Protein AF-A0A965L4W5-F1 (afdb_monomer)

Foldseek 3Di:
DDDDDDDDPPPPPDPDDDPDPPVVVLVVVVVVLVVVCVVDPDLQWAFDDADPVRDTDTHGLLDLQQLQSLLSLLVSCVVPVDVVSVVVSVSSLVSNLVCLQPLFALSLQNSLCSRLVSVCVPPVDVVSVVSLLSSLVSNLVQFDPVVLAGAGGPDDPPPDNGDDDPCSLSSLVSLVVNCVVPVPCSSVSSND

Secondary structure (DSSP, 8-state):
---------------PPP---HHHHHHHHHHHHHHHHHH---TTEEEEEE-TTSPEEEEETTSGGGGHHHHHHHHHHHHH--HHHHHHHHHHHHTTGGGGG--SBSTHIIIIIIIIIHHHHHH--HHHHHHHHHHHHHHHTTEETTTTEE--BS--TT--SS---TTHHHHHHHHHHHHHHH--HHHHHH--

Radius of gyration: 22.56 Å; Cα contacts (8 Å, |Δi|>4): 257; chains: 1; bounding box: 68×38×77 Å

Solvent-accessible surface area (backbone atoms only — not comparable to full-atom values): 10863 Å² total; per-residue (Å²): 138,82,88,84,81,85,81,81,80,80,80,78,79,75,82,72,77,80,89,73,62,62,67,61,50,51,53,50,50,49,54,51,51,53,50,55,51,68,77,47,83,61,62,77,40,28,77,70,45,72,44,97,87,68,49,78,40,67,40,48,43,90,42,59,63,38,5,49,56,20,22,51,28,39,50,50,18,70,73,68,68,46,66,70,29,48,56,52,16,52,56,45,30,56,49,36,54,77,50,32,72,45,63,66,45,42,43,49,17,46,30,42,36,38,15,39,43,44,48,26,73,76,65,66,44,68,70,36,52,54,46,52,47,44,27,33,53,24,41,56,71,33,48,37,88,90,78,68,46,59,40,33,44,82,68,54,94,87,75,50,87,72,40,69,59,79,71,51,64,69,22,35,54,40,24,47,50,38,15,72,74,69,68,46,57,67,37,38,61,70,62,101

Sequence (192 aa):
MKKFLFIFTLMTFGAFAQKIDINKQFALAGQQYLRMLADHPDTSVTIHSAKPDGSYRNLPSSWWCSGFFPGGLWYLFEKTKDPKWSKAARLWTEAVRKEQYNTGTHDLGFMMFDSFGNGLRLTKDPAYKKVLIQSAKSLATRFDPKIGLIKSWNTFKGGYKYPVIIDNMMNLELLFWASRETGDQRFHDIAV

pLDDT: mean 92.79, std 12.14, range [40.84, 98.88]

Mean predicted aligned error: 6.3 Å

Nearest PDB structures (foldseek):
  3wiw-assembly1_A  TM=9.309E-01  e=1.019E-12  Pedobacter heparinus DSM 2366
  2zzr-assembly1_A  TM=8.330E-01  e=4.121E-09  Streptococcus agalactiae
  2fv0-assembly2_B  TM=8.908E-01  e=9.773E-08  Bacillus sp. GL1
  1vd5-assembly1_A  TM=8.866E-01  e=1.142E-07  Bacillus sp. GL1
  3vxd-assembly6_D  TM=8.882E-01  e=3.005E-06  Streptococcus agalactiae NEM316

Structure (mmCIF, N/CA/C/O backbone):
data_AF-A0A965L4W5-F1
#
_entry.id   AF-A0A965L4W5-F1
#
loop_
_atom_site.group_PDB
_atom_site.id
_atom_site.type_symbol
_atom_site.label_atom_id
_atom_site.label_alt_id
_atom_site.label_comp_id
_atom_site.label_asym_id
_atom_site.label_entity_id
_atom_site.label_seq_id
_atom_site.pdbx_PDB_ins_code
_atom_site.Cartn_x
_atom_site.Cartn_y
_atom_site.Cartn_z
_atom_site.occupancy
_atom_site.B_iso_or_equiv
_atom_site.auth_seq_id
_atom_site.auth_comp_id
_atom_site.auth_asym_id
_atom_site.auth_atom_id
_atom_site.pdbx_PDB_model_num
ATOM 1 N N . MET A 1 1 ? -52.827 4.952 -57.020 1.00 40.84 1 MET A N 1
ATOM 2 C CA . MET A 1 1 ? -51.463 4.569 -57.447 1.00 40.84 1 MET A CA 1
ATOM 3 C C . MET A 1 1 ? -50.502 4.711 -56.268 1.00 40.84 1 MET A C 1
ATOM 5 O O . MET A 1 1 ? -50.475 5.767 -55.663 1.00 40.84 1 MET A O 1
ATOM 9 N N . LYS A 1 2 ? -49.790 3.614 -55.960 1.00 41.25 2 LYS A N 1
ATOM 10 C CA . LYS A 1 2 ? -48.564 3.429 -55.147 1.00 41.25 2 LYS A CA 1
ATOM 11 C C . LYS A 1 2 ? -48.506 4.004 -53.712 1.00 41.25 2 LYS A C 1
ATOM 13 O O . LYS A 1 2 ? -48.129 5.147 -53.496 1.00 41.25 2 LYS A O 1
ATOM 18 N N . LYS A 1 3 ? -48.761 3.128 -52.725 1.00 46.06 3 LYS A N 1
ATOM 19 C CA . LYS A 1 3 ? -48.312 3.279 -51.327 1.00 46.06 3 LYS A CA 1
ATOM 20 C C . LYS A 1 3 ? -46.786 3.104 -51.279 1.00 46.06 3 LYS A C 1
ATOM 22 O O . LYS A 1 3 ? -46.297 2.049 -51.675 1.00 46.06 3 LYS A O 1
ATOM 27 N N . PHE A 1 4 ? -46.049 4.110 -50.815 1.00 49.88 4 PHE A N 1
ATOM 28 C CA . PHE A 1 4 ? -44.619 3.989 -50.521 1.00 49.88 4 PHE A CA 1
ATOM 29 C C . PHE A 1 4 ? -44.446 3.415 -49.112 1.00 49.88 4 PHE A C 1
ATOM 31 O O . PHE A 1 4 ? -44.828 4.046 -48.130 1.00 49.88 4 PHE A O 1
ATOM 38 N N . LEU A 1 5 ? -43.899 2.204 -49.021 1.00 49.00 5 LEU A N 1
ATOM 39 C CA . LEU A 1 5 ? -43.509 1.579 -47.762 1.00 49.00 5 LEU A CA 1
ATOM 40 C C . LEU A 1 5 ? -42.050 1.969 -47.482 1.00 49.00 5 LEU A C 1
ATOM 42 O O . LEU A 1 5 ? -41.146 1.512 -48.179 1.00 49.00 5 LEU A O 1
ATOM 46 N N . PHE A 1 6 ? -41.816 2.842 -46.502 1.00 53.28 6 PHE A N 1
ATOM 47 C CA . PHE A 1 6 ? -40.467 3.137 -46.018 1.00 53.28 6 PHE A CA 1
ATOM 48 C C . PHE A 1 6 ? -40.023 2.010 -45.081 1.00 53.28 6 PHE A C 1
ATOM 50 O O . PHE A 1 6 ? -40.532 1.880 -43.970 1.00 53.28 6 PHE A O 1
ATOM 57 N N . ILE A 1 7 ? -39.083 1.183 -45.535 1.00 56.28 7 ILE A N 1
ATOM 58 C CA . ILE A 1 7 ? -38.401 0.204 -44.687 1.00 56.28 7 ILE A CA 1
ATOM 59 C C . ILE A 1 7 ? -37.256 0.943 -43.991 1.00 56.28 7 ILE A C 1
ATOM 61 O O . ILE A 1 7 ? -36.257 1.288 -44.619 1.00 56.28 7 ILE A O 1
ATOM 65 N N . PHE A 1 8 ? -37.412 1.215 -42.695 1.00 55.81 8 PHE A N 1
ATOM 66 C CA . PHE A 1 8 ? -36.313 1.669 -41.846 1.00 55.81 8 PHE A CA 1
ATOM 67 C C . PHE A 1 8 ? -35.467 0.452 -41.465 1.00 55.81 8 PHE A C 1
ATOM 69 O O . PHE A 1 8 ? -35.826 -0.321 -40.577 1.00 55.81 8 PHE A O 1
ATOM 76 N N . THR A 1 9 ? -34.344 0.258 -42.152 1.00 60.28 9 THR A N 1
ATOM 77 C CA . THR A 1 9 ? -33.350 -0.742 -41.757 1.00 60.28 9 THR A CA 1
ATOM 78 C C . THR A 1 9 ? -32.609 -0.214 -40.533 1.00 60.28 9 THR A C 1
ATOM 80 O O . THR A 1 9 ? -31.739 0.649 -40.641 1.00 60.28 9 THR A O 1
ATOM 83 N N . LEU A 1 10 ? -32.976 -0.701 -39.348 1.00 57.12 10 LEU A N 1
ATOM 84 C CA . LEU A 1 10 ? -32.264 -0.406 -38.110 1.00 57.12 10 LEU A CA 1
ATOM 85 C C . LEU A 1 10 ? -30.899 -1.122 -38.161 1.00 57.12 10 LEU A C 1
ATOM 87 O O . LEU A 1 10 ? -30.804 -2.311 -37.865 1.00 57.12 10 LEU A O 1
ATOM 91 N N . MET A 1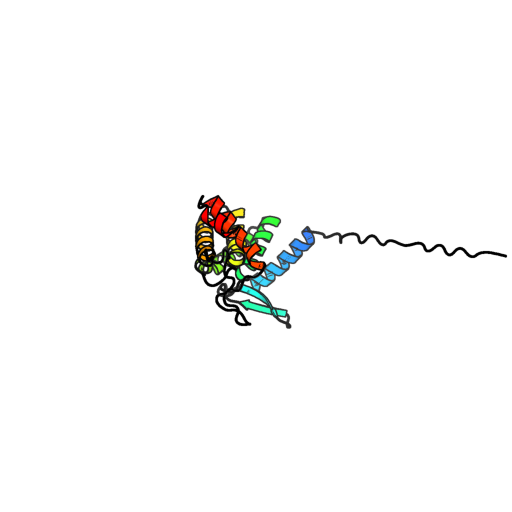 11 ? -29.835 -0.428 -38.581 1.00 57.94 11 MET A N 1
ATOM 92 C CA . MET A 1 11 ? -28.468 -0.934 -38.415 1.00 57.94 11 MET A CA 1
ATOM 93 C C . MET A 1 11 ? -28.105 -0.867 -36.933 1.00 57.94 11 MET A C 1
ATOM 95 O O . MET A 1 11 ? -27.667 0.162 -36.421 1.00 57.94 11 MET A O 1
ATOM 99 N N . THR A 1 12 ? -28.288 -1.977 -36.226 1.00 60.88 12 THR A N 1
ATOM 100 C CA . THR A 1 12 ? -27.720 -2.163 -34.894 1.00 60.88 12 THR A CA 1
ATOM 101 C C . THR A 1 12 ? -26.208 -2.324 -35.035 1.00 60.88 12 THR A C 1
ATOM 103 O O . THR A 1 12 ? -25.717 -3.413 -35.337 1.00 60.88 12 THR A O 1
ATOM 106 N N . PHE A 1 13 ? -25.450 -1.247 -34.831 1.00 62.41 13 PHE A N 1
ATOM 107 C CA . PHE A 1 13 ? -24.017 -1.358 -34.573 1.00 62.41 13 PHE A CA 1
ATOM 108 C C . PHE A 1 13 ? -23.842 -2.038 -33.213 1.00 62.41 13 PHE A C 1
ATOM 110 O O . PHE A 1 13 ? -23.988 -1.411 -32.166 1.00 62.41 13 PHE A O 1
ATOM 117 N N . GLY A 1 14 ? -23.565 -3.342 -33.224 1.00 62.12 14 GLY A N 1
ATOM 118 C CA . GLY A 1 14 ? -23.087 -4.035 -32.036 1.00 62.12 14 GLY A CA 1
ATOM 119 C C . GLY A 1 14 ? -21.779 -3.384 -31.600 1.00 62.12 14 GLY A C 1
ATOM 120 O O . GLY A 1 14 ? -20.789 -3.437 -32.330 1.00 62.12 14 GLY A O 1
ATOM 121 N N . ALA A 1 15 ? -21.776 -2.735 -30.438 1.00 64.81 15 ALA A N 1
ATOM 122 C CA . ALA A 1 15 ? -20.557 -2.240 -29.820 1.00 64.81 15 ALA A CA 1
ATOM 123 C C . ALA A 1 15 ? -19.703 -3.452 -29.415 1.00 64.81 15 ALA A C 1
ATOM 125 O O . ALA A 1 15 ? -19.867 -4.018 -28.336 1.00 64.81 15 ALA A O 1
ATOM 126 N N . PHE A 1 16 ? -18.824 -3.904 -30.308 1.00 69.38 16 PH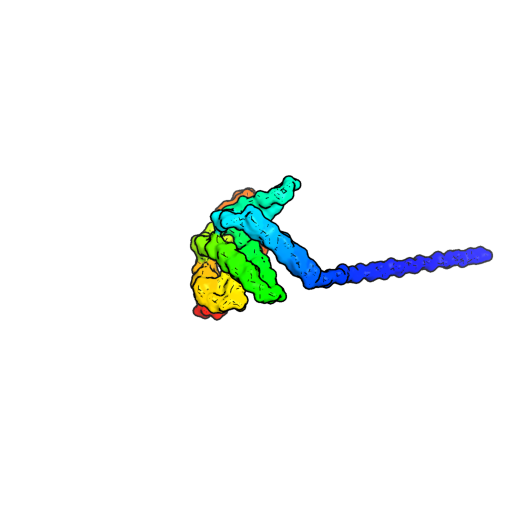E A N 1
ATOM 127 C CA . PHE A 1 16 ? -17.826 -4.906 -29.963 1.00 69.38 16 PHE A CA 1
ATOM 128 C C . PHE A 1 16 ? -16.826 -4.283 -28.988 1.00 69.38 16 PHE A C 1
ATOM 130 O O . PHE A 1 16 ? -16.296 -3.200 -29.240 1.00 69.38 16 PHE A O 1
ATOM 137 N N . ALA A 1 17 ? -16.557 -4.976 -27.880 1.00 73.62 17 ALA A N 1
ATOM 138 C CA . ALA A 1 17 ? -15.486 -4.606 -26.966 1.00 73.62 17 ALA A CA 1
ATOM 139 C C . ALA A 1 17 ? -14.164 -4.444 -27.737 1.00 73.62 17 ALA A C 1
ATOM 141 O O . ALA A 1 17 ? -13.852 -5.227 -28.641 1.00 73.62 17 ALA A O 1
ATOM 142 N N . GLN A 1 18 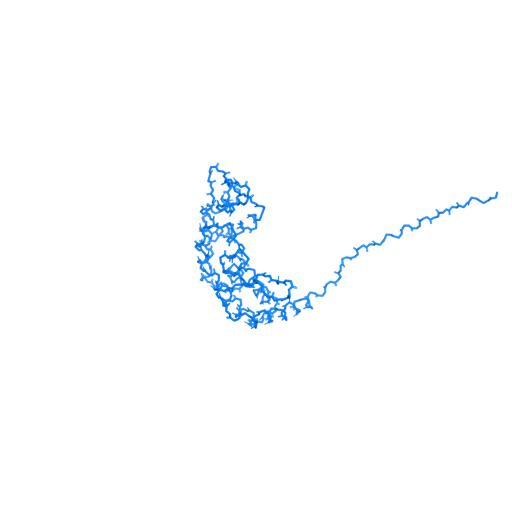? -13.387 -3.417 -27.389 1.00 77.31 18 GLN A N 1
ATOM 143 C CA . GLN A 1 18 ? -12.107 -3.138 -28.031 1.00 77.31 18 GLN A CA 1
ATOM 144 C C . GLN A 1 18 ? -11.185 -4.363 -27.887 1.00 77.31 18 GLN A C 1
ATOM 146 O O . GLN A 1 18 ? -10.971 -4.857 -26.781 1.00 77.31 18 GLN A O 1
ATOM 151 N N . LYS A 1 19 ? -10.634 -4.878 -28.995 1.00 85.19 19 LYS A N 1
ATOM 152 C CA . LYS A 1 19 ? -9.621 -5.944 -28.939 1.00 85.19 19 LYS A CA 1
ATOM 153 C C . LYS A 1 19 ? -8.323 -5.354 -28.383 1.00 85.19 19 LYS A C 1
ATOM 155 O O . LYS A 1 19 ? -7.623 -4.630 -29.086 1.00 85.19 19 LYS A O 1
ATOM 160 N N . ILE A 1 20 ? -8.020 -5.643 -27.120 1.00 88.56 20 ILE A N 1
ATOM 161 C CA . ILE A 1 20 ? -6.811 -5.166 -26.440 1.00 88.56 20 ILE A CA 1
ATOM 162 C C . ILE A 1 20 ? -5.705 -6.216 -26.574 1.00 88.56 20 ILE A C 1
ATOM 164 O O . ILE A 1 20 ? -5.855 -7.350 -26.125 1.00 88.56 20 ILE A O 1
ATOM 168 N N . ASP A 1 21 ? -4.564 -5.821 -27.140 1.00 93.94 21 ASP A N 1
ATOM 169 C CA . ASP A 1 21 ? -3.333 -6.610 -27.046 1.00 93.94 21 ASP A CA 1
ATOM 170 C C . ASP A 1 21 ? -2.703 -6.404 -25.663 1.00 93.94 21 ASP A C 1
ATOM 172 O O . ASP A 1 21 ? -2.010 -5.414 -25.409 1.00 93.94 21 ASP A O 1
ATOM 176 N N . ILE A 1 22 ? -2.965 -7.353 -24.766 1.00 92.62 22 ILE A N 1
ATOM 177 C CA . ILE A 1 22 ? -2.500 -7.328 -23.376 1.00 92.62 22 ILE A CA 1
ATOM 178 C C . ILE A 1 22 ? -0.971 -7.253 -23.308 1.00 92.62 22 ILE A C 1
ATOM 180 O O . ILE A 1 22 ? -0.428 -6.501 -22.500 1.00 92.62 22 ILE A O 1
ATOM 184 N N . ASN A 1 23 ? -0.253 -7.994 -24.155 1.00 94.19 23 ASN A N 1
ATOM 185 C CA . ASN A 1 23 ? 1.208 -8.024 -24.100 1.00 94.19 23 ASN A CA 1
ATOM 186 C C . ASN A 1 23 ? 1.794 -6.676 -24.528 1.00 94.19 23 ASN A C 1
ATOM 188 O O . ASN A 1 23 ? 2.706 -6.171 -23.871 1.00 94.19 23 ASN A O 1
ATOM 192 N N . LYS A 1 24 ? 1.215 -6.048 -25.557 1.00 95.81 24 LYS A N 1
ATOM 193 C CA . LYS A 1 24 ? 1.575 -4.684 -25.956 1.00 95.81 24 LYS A CA 1
ATOM 194 C C . LYS A 1 24 ? 1.310 -3.666 -24.842 1.00 95.81 24 LYS A C 1
ATOM 196 O O . LYS A 1 24 ? 2.154 -2.799 -24.621 1.00 95.81 24 LYS A O 1
ATOM 201 N N . GLN A 1 25 ? 0.196 -3.777 -24.111 1.00 95.75 25 GLN A N 1
ATOM 202 C CA . GLN A 1 25 ? -0.087 -2.875 -22.982 1.00 95.75 25 GLN A CA 1
ATOM 203 C C . GLN A 1 25 ? 0.913 -3.042 -21.834 1.00 95.75 25 GLN A C 1
ATOM 205 O O . GLN A 1 25 ? 1.403 -2.048 -21.305 1.00 95.75 25 GLN A O 1
ATOM 210 N N . PHE A 1 26 ? 1.284 -4.275 -21.484 1.00 96.75 26 PHE A N 1
ATOM 211 C CA . PHE A 1 26 ? 2.306 -4.514 -20.460 1.00 96.75 26 PHE A CA 1
ATOM 212 C C . PHE A 1 26 ? 3.700 -4.050 -20.895 1.00 96.75 26 PHE A C 1
ATOM 214 O O . PHE A 1 26 ? 4.449 -3.530 -20.070 1.00 96.75 26 PHE A O 1
ATOM 221 N N . ALA A 1 27 ? 4.051 -4.184 -22.177 1.00 97.00 27 ALA A N 1
ATOM 222 C CA . ALA A 1 27 ? 5.301 -3.644 -22.707 1.00 97.00 27 ALA A CA 1
ATOM 223 C C . ALA A 1 27 ? 5.343 -2.111 -22.597 1.00 97.00 27 ALA A C 1
ATOM 225 O O . ALA A 1 27 ? 6.340 -1.554 -22.135 1.00 97.00 27 ALA A O 1
ATOM 226 N N . LEU A 1 28 ? 4.243 -1.435 -22.949 1.00 97.75 28 LEU A N 1
ATOM 227 C CA . LEU A 1 28 ? 4.107 0.013 -22.787 1.00 97.75 28 LEU A CA 1
ATOM 228 C C . LEU A 1 28 ? 4.178 0.424 -21.311 1.00 97.75 28 LEU A C 1
ATOM 230 O O . LEU A 1 28 ? 4.934 1.331 -20.970 1.00 97.75 28 LEU A O 1
ATOM 234 N N . ALA A 1 29 ? 3.454 -0.268 -20.427 1.00 97.94 29 ALA A N 1
ATOM 235 C CA . ALA A 1 29 ? 3.513 -0.027 -18.988 1.00 97.94 29 ALA A CA 1
ATOM 236 C C . ALA A 1 29 ? 4.946 -0.185 -18.460 1.00 97.94 29 ALA A C 1
ATOM 238 O O . ALA A 1 29 ? 5.440 0.694 -17.762 1.00 97.94 29 ALA A O 1
ATOM 239 N N . GLY A 1 30 ? 5.658 -1.238 -18.868 1.00 98.31 30 GLY A N 1
ATOM 240 C CA . GLY A 1 30 ? 7.067 -1.426 -18.529 1.00 98.31 30 GLY A CA 1
ATOM 241 C C . GLY A 1 30 ? 7.938 -0.238 -18.955 1.00 98.31 30 GLY A C 1
ATOM 242 O O . GLY A 1 30 ? 8.729 0.260 -18.162 1.00 98.31 30 GLY A O 1
ATOM 243 N N . GLN A 1 31 ? 7.767 0.290 -20.168 1.00 98.06 31 GLN A N 1
ATOM 244 C CA . GLN A 1 31 ? 8.511 1.483 -20.594 1.00 98.06 31 GLN A CA 1
ATOM 245 C C . GLN A 1 31 ? 8.219 2.705 -19.709 1.00 98.06 31 GLN A C 1
ATOM 247 O O . GLN A 1 31 ? 9.149 3.426 -19.351 1.00 98.06 31 GLN A O 1
ATOM 252 N N . GLN A 1 32 ? 6.960 2.919 -19.316 1.00 96.25 32 GLN A N 1
ATOM 253 C CA . GLN A 1 32 ? 6.585 4.026 -18.427 1.00 96.25 32 GLN A CA 1
ATOM 254 C C . GLN A 1 32 ? 7.153 3.848 -17.015 1.00 96.25 32 GLN A C 1
ATOM 256 O O . GLN A 1 32 ? 7.707 4.790 -16.455 1.00 96.25 32 GLN A O 1
ATOM 261 N N . TYR A 1 33 ? 7.103 2.636 -16.459 1.00 97.31 33 TYR A N 1
ATOM 262 C CA . TYR A 1 33 ? 7.688 2.349 -15.147 1.00 97.31 33 TYR A CA 1
ATOM 263 C C . TYR A 1 33 ? 9.209 2.498 -15.135 1.00 97.31 33 TYR A C 1
ATOM 265 O O . TYR A 1 33 ? 9.748 2.984 -14.148 1.00 97.31 33 TYR A O 1
ATOM 273 N N . LEU A 1 34 ? 9.913 2.160 -16.221 1.00 97.12 34 LEU A N 1
ATOM 274 C CA . LEU A 1 34 ? 11.353 2.427 -16.315 1.00 97.12 34 LEU A CA 1
ATOM 275 C C . LEU A 1 34 ? 11.666 3.927 -16.290 1.00 97.12 34 LEU A C 1
ATOM 277 O O . LEU A 1 34 ? 12.613 4.323 -15.617 1.00 97.12 34 LEU A O 1
ATOM 281 N N . ARG A 1 35 ? 10.872 4.756 -16.980 1.00 94.75 35 ARG A N 1
ATOM 282 C CA . ARG A 1 35 ? 11.031 6.221 -16.943 1.00 94.75 35 ARG A CA 1
ATOM 283 C C . ARG A 1 35 ? 10.749 6.772 -15.550 1.00 94.75 35 ARG A C 1
ATOM 285 O O . ARG A 1 35 ? 11.577 7.484 -15.002 1.00 94.75 35 ARG A O 1
ATOM 292 N N . MET A 1 36 ? 9.646 6.342 -14.940 1.00 95.12 36 MET A N 1
ATOM 293 C CA . MET A 1 36 ? 9.310 6.698 -13.562 1.00 95.12 36 MET A CA 1
ATOM 294 C C . MET A 1 36 ? 10.425 6.318 -12.580 1.00 95.12 36 MET A C 1
ATOM 296 O O . MET A 1 36 ? 10.786 7.133 -11.742 1.00 95.12 36 MET A O 1
ATOM 300 N N . LEU A 1 37 ? 11.016 5.126 -12.698 1.00 95.56 37 LEU A N 1
ATOM 301 C CA . LEU A 1 37 ? 12.142 4.713 -11.853 1.00 95.56 37 LEU A CA 1
ATOM 302 C C . LEU A 1 37 ? 13.402 5.561 -12.082 1.00 95.56 37 LEU A C 1
ATOM 304 O O . LEU A 1 37 ? 14.103 5.861 -11.120 1.00 95.56 37 LEU A O 1
ATOM 308 N N . ALA A 1 38 ? 13.697 5.937 -13.328 1.00 94.19 38 ALA A N 1
ATOM 309 C CA . ALA A 1 38 ? 14.854 6.769 -13.655 1.00 94.19 38 ALA A CA 1
ATOM 310 C C . ALA A 1 38 ? 14.713 8.202 -13.112 1.00 94.19 38 ALA A C 1
ATOM 312 O O . ALA A 1 38 ? 15.681 8.758 -12.598 1.00 94.19 38 ALA A O 1
ATOM 313 N N . ASP A 1 39 ? 13.504 8.764 -13.170 1.00 91.44 39 ASP A N 1
ATOM 314 C CA . ASP A 1 39 ? 13.214 10.131 -12.722 1.00 91.44 39 ASP A CA 1
ATOM 315 C C . ASP A 1 39 ? 13.069 10.249 -11.188 1.00 91.44 39 ASP A C 1
ATOM 317 O O . ASP A 1 39 ? 13.030 11.359 -10.656 1.00 91.44 39 ASP A O 1
ATOM 321 N N . HIS A 1 40 ? 13.001 9.123 -10.462 1.00 91.38 40 HIS A N 1
ATOM 322 C CA . HIS A 1 40 ? 12.777 9.083 -9.009 1.00 91.38 40 HIS A CA 1
ATOM 323 C C . HIS A 1 40 ? 13.801 8.202 -8.282 1.00 91.38 40 HIS A C 1
ATOM 325 O O . HIS A 1 40 ? 13.470 7.114 -7.813 1.00 91.38 40 HIS A O 1
ATOM 331 N N . PRO A 1 41 ? 15.055 8.655 -8.135 1.00 88.06 41 PRO A N 1
ATOM 332 C CA . PRO A 1 41 ? 16.042 7.935 -7.332 1.00 88.06 41 PRO A CA 1
ATOM 333 C C . PRO A 1 41 ? 15.806 8.072 -5.815 1.00 88.06 41 PRO A C 1
ATOM 335 O O . PRO A 1 41 ? 16.329 7.268 -5.047 1.00 88.06 41 PRO A O 1
ATOM 338 N N . ASP A 1 42 ? 15.043 9.080 -5.376 1.00 92.19 42 ASP A N 1
ATOM 339 C CA . ASP A 1 42 ? 14.766 9.351 -3.962 1.00 92.19 42 ASP A CA 1
ATOM 340 C C . ASP A 1 42 ? 13.524 8.599 -3.463 1.00 92.19 42 ASP A C 1
ATOM 342 O O . ASP A 1 42 ? 12.398 8.880 -3.873 1.00 92.19 42 ASP A O 1
ATOM 346 N N . THR A 1 43 ? 13.731 7.679 -2.521 1.00 94.50 43 THR A N 1
ATOM 347 C CA . THR A 1 43 ? 12.670 6.892 -1.881 1.00 94.50 43 THR A CA 1
ATOM 348 C C . THR A 1 43 ? 12.045 7.576 -0.658 1.00 94.50 43 THR A C 1
ATOM 350 O O . THR A 1 43 ? 11.219 6.970 0.023 1.00 94.50 43 THR A O 1
ATOM 353 N N . SER A 1 44 ? 12.435 8.812 -0.323 1.00 93.62 44 SER A N 1
ATOM 354 C CA . SER A 1 44 ? 11.805 9.592 0.755 1.00 93.62 44 SER A CA 1
ATOM 355 C C . SER A 1 44 ? 10.378 10.039 0.402 1.00 93.62 44 SER A C 1
ATOM 357 O O . SER A 1 44 ? 9.541 10.265 1.285 1.00 93.62 44 SER A O 1
ATOM 359 N N . VAL A 1 45 ? 10.086 10.101 -0.898 1.00 94.00 45 VAL A N 1
ATOM 360 C CA . VAL A 1 45 ? 8.787 10.420 -1.490 1.00 94.00 45 VAL A CA 1
ATOM 361 C C . VAL A 1 45 ? 8.367 9.323 -2.461 1.00 94.00 45 VAL A C 1
ATOM 363 O O . VAL A 1 45 ? 9.189 8.570 -2.960 1.00 94.00 45 VAL A O 1
ATOM 366 N N . THR A 1 46 ? 7.073 9.246 -2.739 1.00 93.00 46 THR A N 1
ATOM 367 C CA . THR A 1 46 ? 6.433 8.288 -3.642 1.00 93.00 46 THR A CA 1
ATOM 368 C C . THR A 1 46 ? 5.794 9.007 -4.822 1.00 93.00 46 THR A C 1
ATOM 370 O O . THR A 1 46 ? 5.321 10.142 -4.694 1.00 93.00 46 THR A O 1
ATOM 373 N N . ILE A 1 47 ? 5.787 8.338 -5.975 1.00 92.25 47 ILE A N 1
ATOM 374 C CA . ILE A 1 47 ? 5.182 8.847 -7.208 1.00 92.25 47 ILE A CA 1
ATOM 375 C C . ILE A 1 47 ? 3.664 8.828 -7.042 1.00 92.25 47 ILE A C 1
ATOM 377 O O . ILE A 1 47 ? 3.087 7.773 -6.784 1.00 92.25 47 ILE A O 1
ATOM 381 N N . HIS A 1 48 ? 3.019 9.988 -7.185 1.00 92.81 48 HIS A N 1
ATOM 382 C CA . HIS A 1 48 ? 1.573 10.116 -6.992 1.00 92.81 48 HIS A CA 1
ATOM 383 C C . HIS A 1 48 ? 0.826 10.391 -8.298 1.00 92.81 48 HIS A C 1
ATOM 385 O O . HIS A 1 48 ? -0.028 9.610 -8.704 1.00 92.81 48 HIS A O 1
ATOM 391 N N . SER A 1 49 ? 1.103 11.519 -8.953 1.00 93.56 49 SER A N 1
ATOM 392 C CA . SER A 1 49 ? 0.372 11.933 -10.158 1.00 93.56 49 SER A CA 1
ATOM 393 C C . SER A 1 49 ? 1.237 12.790 -11.073 1.00 93.56 49 SER A C 1
ATOM 395 O O . SER A 1 49 ? 2.283 13.280 -10.658 1.00 93.56 49 SER A O 1
ATOM 397 N N . ALA A 1 50 ? 0.783 13.034 -12.299 1.00 92.38 50 ALA A N 1
ATOM 398 C CA . ALA A 1 50 ? 1.344 14.088 -13.137 1.00 92.38 50 ALA A CA 1
ATOM 399 C C . ALA A 1 50 ? 0.771 15.460 -12.739 1.00 92.38 50 ALA A C 1
ATOM 401 O O . ALA A 1 50 ? -0.371 15.571 -12.278 1.00 92.38 50 ALA A O 1
ATOM 402 N N . LYS A 1 51 ? 1.571 16.508 -12.904 1.00 92.62 51 LYS A N 1
ATOM 403 C CA . LYS A 1 51 ? 1.145 17.909 -12.902 1.00 92.62 51 LYS A CA 1
ATOM 404 C C . LYS A 1 51 ? 0.668 18.307 -14.310 1.00 92.62 51 LYS A C 1
ATOM 406 O O . LYS A 1 51 ? 0.933 17.575 -15.264 1.00 92.62 51 LYS A O 1
ATOM 411 N N . PRO A 1 52 ? 0.002 19.468 -14.473 1.00 95.62 52 PRO A N 1
ATOM 412 C CA . PRO A 1 52 ? -0.441 19.939 -15.789 1.00 95.62 52 PRO A CA 1
ATOM 413 C C . PRO A 1 52 ? 0.683 20.088 -16.827 1.00 95.62 52 PRO A C 1
ATOM 415 O O . PRO A 1 52 ? 0.427 19.955 -18.017 1.00 95.62 52 PRO A O 1
ATOM 418 N N . ASP A 1 53 ? 1.919 20.332 -16.381 1.00 94.12 53 ASP A N 1
ATOM 419 C CA . ASP A 1 53 ? 3.112 20.449 -17.232 1.00 94.12 53 ASP A CA 1
ATOM 420 C C . ASP A 1 53 ? 3.755 19.096 -17.595 1.00 94.12 53 ASP A C 1
ATOM 422 O O . ASP A 1 53 ? 4.778 19.057 -18.274 1.00 94.12 53 ASP A O 1
ATOM 426 N N . GLY A 1 54 ? 3.177 17.981 -17.138 1.00 88.06 54 GLY A N 1
ATOM 427 C CA . GLY A 1 54 ? 3.697 16.632 -17.355 1.00 88.06 54 GLY A CA 1
ATOM 428 C C . GLY A 1 54 ? 4.789 16.199 -16.373 1.00 88.06 54 GLY A C 1
ATOM 429 O O . GLY A 1 54 ? 5.169 15.031 -16.388 1.00 88.06 54 GLY A O 1
ATOM 430 N N . SER A 1 55 ? 5.265 17.082 -15.487 1.00 90.00 55 SER A N 1
ATOM 431 C CA . SER A 1 55 ? 6.191 16.704 -14.413 1.00 90.00 55 SER A CA 1
ATOM 432 C C . SER A 1 55 ? 5.480 15.918 -13.310 1.00 90.00 55 SER A C 1
ATOM 434 O O . SER A 1 55 ? 4.262 16.000 -13.140 1.00 90.00 55 SER A O 1
ATOM 436 N N . TYR A 1 56 ? 6.231 15.163 -12.512 1.00 90.75 56 TYR A N 1
ATOM 437 C CA . TYR A 1 56 ? 5.646 14.379 -11.430 1.00 90.75 56 TYR A CA 1
ATOM 438 C C . TYR A 1 56 ? 5.334 15.232 -10.200 1.00 90.75 56 TYR A C 1
ATOM 440 O O . TYR A 1 56 ? 6.078 16.129 -9.788 1.00 90.75 56 TYR A O 1
ATOM 448 N N . ARG A 1 57 ? 4.203 14.920 -9.580 1.00 93.50 57 ARG A N 1
ATOM 449 C CA . ARG A 1 57 ? 3.871 15.282 -8.211 1.00 93.50 57 ARG A CA 1
ATOM 450 C C . ARG A 1 57 ? 4.229 14.092 -7.333 1.00 93.50 57 ARG A C 1
ATOM 452 O O . ARG A 1 57 ? 3.603 13.039 -7.442 1.00 93.50 57 ARG A O 1
ATOM 459 N N . ASN A 1 58 ? 5.185 14.311 -6.440 1.00 93.75 58 ASN A N 1
ATOM 460 C CA . ASN A 1 58 ? 5.617 13.328 -5.456 1.00 93.75 58 ASN A CA 1
ATOM 461 C C . ASN A 1 58 ? 5.076 13.693 -4.081 1.00 93.75 58 ASN A C 1
ATOM 463 O O . ASN A 1 58 ? 4.944 14.874 -3.752 1.00 93.75 58 ASN A O 1
ATOM 467 N N . LEU A 1 59 ? 4.733 12.678 -3.296 1.00 96.19 59 LEU A N 1
ATOM 468 C CA . LEU A 1 59 ? 4.163 12.830 -1.960 1.00 96.19 59 LEU A CA 1
ATOM 469 C C . LEU A 1 59 ? 4.860 11.880 -0.984 1.00 96.19 59 LEU A C 1
ATOM 471 O O . LEU A 1 59 ? 5.302 10.811 -1.399 1.00 96.19 59 LEU A O 1
ATOM 475 N N . PRO A 1 60 ? 4.978 12.234 0.306 1.00 96.69 60 PRO A N 1
ATOM 476 C CA . PRO A 1 60 ? 5.585 11.347 1.296 1.00 96.69 60 PRO A CA 1
ATOM 477 C C . PRO A 1 60 ? 4.821 10.021 1.393 1.00 96.69 60 PRO A C 1
ATOM 479 O O . PRO A 1 60 ? 3.639 9.954 1.055 1.00 96.69 60 PRO A O 1
ATOM 482 N N . SER A 1 61 ? 5.466 8.978 1.922 1.00 97.25 61 SER A N 1
ATOM 483 C CA . SER A 1 61 ? 4.814 7.671 2.090 1.00 97.25 61 SER A CA 1
ATOM 484 C C . SER A 1 61 ? 3.585 7.686 3.004 1.00 97.25 61 SER A C 1
ATOM 486 O O . SER A 1 61 ? 2.751 6.802 2.868 1.00 97.25 61 SER A O 1
ATOM 488 N N . SER A 1 62 ? 3.401 8.716 3.837 1.00 96.31 62 SER A N 1
ATOM 489 C CA . SER A 1 62 ? 2.190 8.910 4.647 1.00 96.31 62 SER A CA 1
ATOM 490 C C . SER A 1 62 ? 0.946 9.287 3.841 1.00 96.31 62 SER A C 1
ATOM 492 O O . SER A 1 62 ? -0.155 9.332 4.391 1.00 96.31 62 SER A O 1
ATOM 494 N N . TRP A 1 63 ? 1.097 9.574 2.547 1.00 96.88 63 TRP A N 1
ATOM 495 C CA . TRP A 1 63 ? -0.028 9.773 1.648 1.00 96.88 63 TRP A CA 1
ATOM 496 C C . TRP A 1 63 ? -0.653 8.436 1.236 1.00 96.88 63 TRP A C 1
ATOM 498 O O . TRP A 1 63 ? 0.058 7.474 0.960 1.00 96.88 63 TRP A O 1
ATOM 508 N N . TRP A 1 64 ? -1.982 8.398 1.135 1.00 96.75 64 TRP A N 1
ATOM 509 C CA . TRP A 1 64 ? -2.757 7.167 0.949 1.00 96.75 64 TRP A CA 1
ATOM 510 C C . TRP A 1 64 ? -2.409 6.364 -0.319 1.00 96.75 64 TRP A C 1
ATOM 512 O O . TRP A 1 64 ? -2.529 5.144 -0.331 1.00 96.75 64 TRP A O 1
ATOM 522 N N . CYS A 1 65 ? -1.905 7.021 -1.369 1.00 97.25 65 CYS A N 1
ATOM 523 C CA . CYS A 1 65 ? -1.515 6.360 -2.620 1.00 97.25 65 CYS A CA 1
ATOM 524 C C . CYS A 1 65 ? -0.151 5.648 -2.590 1.00 97.25 65 CYS A C 1
ATOM 526 O O . CYS A 1 65 ? 0.267 5.100 -3.612 1.00 97.25 65 CYS A O 1
ATOM 528 N N . SER A 1 66 ? 0.593 5.707 -1.484 1.00 97.88 66 SER A N 1
ATOM 529 C CA . SER A 1 66 ? 2.006 5.305 -1.449 1.00 97.88 66 SER A CA 1
ATOM 530 C C . SER A 1 66 ? 2.252 3.828 -1.779 1.00 97.88 66 SER A C 1
ATOM 532 O O . SER A 1 66 ? 3.335 3.482 -2.252 1.00 97.88 66 SER A O 1
ATOM 534 N N . GLY A 1 67 ? 1.248 2.965 -1.597 1.00 98.31 67 GLY A N 1
ATOM 535 C CA . GLY A 1 67 ? 1.318 1.538 -1.918 1.00 98.31 67 GLY A CA 1
ATOM 536 C C . GLY A 1 67 ? 1.154 1.193 -3.402 1.00 98.31 67 GLY A C 1
ATOM 537 O O . GLY A 1 67 ? 1.617 0.136 -3.837 1.00 98.31 67 GLY A O 1
ATOM 538 N N . PHE A 1 68 ? 0.561 2.076 -4.212 1.00 98.38 68 PHE A N 1
ATOM 539 C CA . PHE A 1 68 ? 0.192 1.732 -5.590 1.00 98.38 68 PHE A CA 1
ATOM 540 C C . PHE A 1 68 ? 1.395 1.601 -6.523 1.00 98.38 68 PHE A C 1
ATOM 542 O O . PHE A 1 68 ? 1.449 0.674 -7.330 1.00 98.38 68 PHE A O 1
ATOM 549 N N . PHE A 1 69 ? 2.382 2.496 -6.417 1.00 97.81 69 PHE A N 1
ATOM 550 C CA . PHE A 1 69 ? 3.578 2.432 -7.261 1.00 97.81 69 PHE A CA 1
ATOM 551 C C . PHE A 1 69 ? 4.383 1.130 -7.058 1.00 97.81 69 PHE A C 1
ATOM 553 O O . PHE A 1 69 ? 4.626 0.426 -8.045 1.00 97.81 69 PHE A O 1
ATOM 560 N N . PRO A 1 70 ? 4.746 0.725 -5.819 1.00 98.12 70 PRO A N 1
ATOM 561 C CA . PRO A 1 70 ? 5.337 -0.594 -5.596 1.00 98.12 70 PRO A CA 1
ATOM 562 C C . PRO A 1 70 ? 4.410 -1.753 -5.987 1.00 98.12 70 PRO A C 1
ATOM 564 O O . PRO A 1 70 ? 4.902 -2.752 -6.512 1.00 98.12 70 PRO A O 1
ATOM 567 N N . GLY A 1 71 ? 3.090 -1.628 -5.810 1.00 98.62 71 GLY A N 1
ATOM 568 C CA . GLY A 1 71 ? 2.126 -2.635 -6.270 1.00 98.62 71 GLY A CA 1
ATOM 569 C C . GLY A 1 71 ? 2.170 -2.862 -7.784 1.00 98.62 71 GLY A C 1
ATOM 570 O O . GLY A 1 71 ? 2.243 -4.000 -8.249 1.00 98.62 71 GLY A O 1
ATOM 571 N N . GLY A 1 72 ? 2.247 -1.790 -8.572 1.00 98.50 72 GLY A N 1
ATOM 572 C CA . GLY A 1 72 ? 2.415 -1.876 -10.022 1.00 98.50 72 GLY A CA 1
ATOM 573 C C . GLY A 1 72 ? 3.726 -2.540 -10.448 1.00 98.50 72 GLY A C 1
ATOM 574 O O . GLY A 1 72 ? 3.734 -3.355 -11.373 1.00 98.50 72 GLY A O 1
ATOM 575 N N . LEU A 1 73 ? 4.826 -2.273 -9.736 1.00 98.69 73 LEU A N 1
ATOM 576 C CA . LEU A 1 73 ? 6.103 -2.965 -9.954 1.00 98.69 73 LEU A CA 1
ATOM 577 C C . LEU A 1 73 ? 5.991 -4.471 -9.662 1.00 98.69 73 LEU A C 1
ATOM 579 O O . LEU A 1 73 ? 6.532 -5.285 -10.418 1.00 98.69 73 LEU A O 1
ATOM 583 N N . TRP A 1 74 ? 5.254 -4.863 -8.618 1.00 98.81 74 TRP A N 1
ATOM 584 C CA . TRP A 1 74 ? 4.959 -6.273 -8.345 1.00 98.81 74 TRP A CA 1
ATOM 585 C C . TRP A 1 74 ? 4.118 -6.919 -9.448 1.00 98.81 74 TRP A C 1
ATOM 587 O O . TRP A 1 74 ?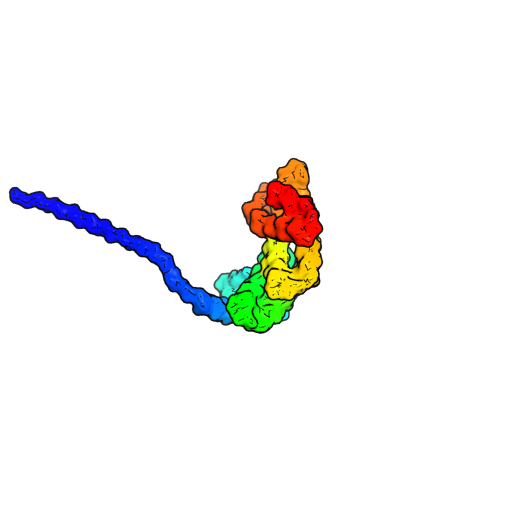 4.435 -8.036 -9.858 1.00 98.81 74 TRP A O 1
ATOM 597 N N . TYR A 1 75 ? 3.110 -6.229 -9.987 1.00 98.75 75 TYR A N 1
ATOM 598 C CA . TYR A 1 75 ? 2.323 -6.744 -11.115 1.00 98.75 75 TYR A CA 1
ATOM 599 C C . TYR A 1 75 ? 3.151 -6.892 -12.398 1.00 98.75 75 TYR A C 1
ATOM 601 O O . TYR A 1 75 ? 2.995 -7.879 -13.122 1.00 98.75 75 TYR A O 1
ATOM 609 N N . LEU A 1 76 ? 4.082 -5.970 -12.671 1.00 98.69 76 LEU A N 1
ATOM 610 C CA . LEU A 1 76 ? 5.035 -6.121 -13.776 1.00 98.69 76 LEU A CA 1
ATOM 611 C C . LEU A 1 76 ? 5.918 -7.357 -13.581 1.00 98.69 76 LEU A C 1
ATOM 613 O O . LEU A 1 76 ? 6.062 -8.154 -14.509 1.00 98.69 76 LEU A O 1
ATOM 617 N N . PHE A 1 77 ? 6.448 -7.567 -12.373 1.00 98.69 77 PHE A N 1
ATOM 618 C CA . PHE A 1 77 ? 7.200 -8.781 -12.057 1.00 98.69 77 PHE A CA 1
ATOM 619 C C . PHE A 1 77 ? 6.350 -10.040 -12.240 1.00 98.69 77 PHE A C 1
ATOM 621 O O . PHE A 1 77 ? 6.799 -11.010 -12.847 1.00 98.69 77 PHE A O 1
ATOM 628 N N . GLU A 1 78 ? 5.112 -10.035 -11.754 1.00 98.44 78 GLU A N 1
ATOM 629 C CA . GLU A 1 78 ? 4.205 -11.168 -11.879 1.00 98.44 78 GLU A CA 1
ATOM 630 C C . GLU A 1 78 ? 3.947 -11.537 -13.341 1.00 98.44 78 GLU A C 1
ATOM 632 O O . GLU A 1 78 ? 3.998 -12.725 -13.676 1.00 98.44 78 GLU A O 1
ATOM 637 N N . LYS A 1 79 ? 3.726 -10.540 -14.204 1.00 97.81 79 LYS A N 1
ATOM 638 C CA . LYS A 1 79 ? 3.453 -10.756 -15.626 1.00 97.81 79 LYS A CA 1
ATOM 639 C C . LYS A 1 79 ? 4.688 -11.177 -16.414 1.00 97.81 79 LYS A C 1
ATOM 641 O O . LYS A 1 79 ? 4.581 -12.080 -17.239 1.00 97.81 79 LYS A O 1
ATOM 646 N N . THR A 1 80 ? 5.829 -10.512 -16.228 1.00 97.25 80 THR A N 1
ATOM 647 C CA . THR A 1 80 ? 6.997 -10.713 -17.107 1.00 97.25 80 THR A CA 1
ATOM 648 C C . THR A 1 80 ? 8.043 -11.662 -16.534 1.00 97.25 80 THR A C 1
ATOM 650 O O . THR A 1 80 ? 8.910 -12.108 -17.277 1.00 97.25 80 THR A O 1
ATOM 653 N N . LYS A 1 81 ? 8.002 -11.934 -15.222 1.00 97.50 81 LYS A N 1
ATOM 654 C CA . LYS A 1 81 ? 9.023 -12.675 -14.457 1.00 97.50 81 LYS A CA 1
ATOM 655 C C . LYS A 1 81 ? 10.435 -12.082 -14.530 1.00 97.50 81 LYS A C 1
ATOM 657 O O . LYS A 1 81 ? 11.397 -12.739 -14.148 1.00 97.50 81 LYS A O 1
ATOM 662 N N . ASP A 1 82 ? 10.565 -10.832 -14.973 1.00 98.06 82 ASP A N 1
ATOM 663 C CA . ASP A 1 82 ? 11.857 -10.155 -15.103 1.00 98.06 82 ASP A CA 1
ATOM 664 C C . ASP A 1 82 ? 12.344 -9.669 -13.719 1.00 98.06 82 ASP A C 1
ATOM 666 O O . ASP A 1 82 ? 11.664 -8.846 -13.091 1.00 98.06 82 ASP A O 1
ATOM 670 N N . PRO A 1 83 ? 13.511 -10.134 -13.227 1.00 98.19 83 PRO A N 1
ATOM 671 C CA . PRO A 1 83 ? 14.030 -9.783 -11.904 1.00 98.19 83 PRO A CA 1
ATOM 672 C C . PRO A 1 83 ? 14.239 -8.285 -11.662 1.00 98.19 83 PRO A C 1
ATOM 674 O O . PRO A 1 83 ? 14.264 -7.852 -10.508 1.00 98.19 83 PRO A O 1
ATOM 677 N N . LYS A 1 84 ? 14.369 -7.459 -12.710 1.00 98.19 84 LYS A N 1
ATOM 678 C CA . LYS A 1 84 ? 14.497 -6.003 -12.524 1.00 98.19 84 LYS A CA 1
ATOM 679 C C . LYS A 1 84 ? 13.268 -5.413 -11.832 1.00 98.19 84 LYS A C 1
ATOM 681 O O . LYS A 1 84 ? 13.400 -4.501 -11.016 1.00 98.19 84 LYS A O 1
ATOM 686 N N . TRP A 1 85 ? 12.088 -5.970 -12.111 1.00 98.69 85 TRP A N 1
ATOM 687 C CA . TRP A 1 85 ? 10.836 -5.512 -11.523 1.00 98.69 85 TRP A CA 1
ATOM 688 C C . TRP A 1 85 ? 10.727 -5.898 -10.063 1.00 98.69 85 TRP A C 1
ATOM 690 O O . TRP A 1 85 ? 10.375 -5.048 -9.258 1.00 98.69 85 TRP A O 1
ATOM 700 N N . SER A 1 86 ? 11.095 -7.126 -9.688 1.00 98.50 86 SER A N 1
ATOM 701 C CA . SER A 1 86 ? 11.089 -7.516 -8.275 1.00 98.50 86 SER A CA 1
ATOM 702 C C . SER A 1 86 ? 12.139 -6.746 -7.475 1.00 98.50 86 SER A C 1
ATOM 704 O O . S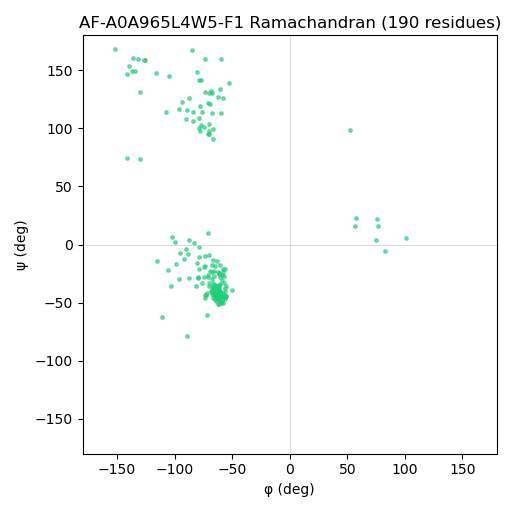ER A 1 86 ? 11.859 -6.344 -6.348 1.00 98.50 86 SER A O 1
ATOM 706 N N . LYS A 1 87 ? 13.314 -6.455 -8.052 1.00 98.44 87 LYS A N 1
ATOM 707 C CA . LYS A 1 87 ? 14.322 -5.592 -7.416 1.00 98.44 87 LYS A CA 1
ATOM 708 C C . LYS A 1 87 ? 13.767 -4.193 -7.131 1.00 98.44 87 LYS A C 1
ATOM 710 O O . LYS A 1 87 ? 13.869 -3.722 -6.000 1.00 98.44 87 LYS A O 1
ATOM 715 N N . ALA A 1 88 ? 13.156 -3.553 -8.128 1.00 98.31 88 ALA A N 1
ATOM 716 C CA . ALA A 1 88 ? 12.531 -2.243 -7.959 1.00 98.31 88 ALA A CA 1
ATOM 717 C C . ALA A 1 88 ? 11.345 -2.295 -6.980 1.00 98.31 88 ALA A C 1
ATOM 719 O O . ALA A 1 88 ? 11.240 -1.448 -6.097 1.00 98.31 88 ALA A O 1
ATOM 720 N N . ALA A 1 89 ? 10.489 -3.314 -7.081 1.00 98.56 89 ALA A N 1
ATOM 721 C CA . ALA A 1 89 ? 9.327 -3.478 -6.215 1.00 98.56 89 ALA A CA 1
ATOM 722 C C . ALA A 1 89 ? 9.729 -3.616 -4.743 1.00 98.56 89 ALA A C 1
ATOM 724 O O . ALA A 1 89 ? 9.114 -2.988 -3.888 1.00 98.56 89 ALA A O 1
ATOM 725 N N . ARG A 1 90 ? 10.793 -4.373 -4.435 1.00 98.69 90 ARG A N 1
ATOM 726 C CA . ARG A 1 90 ? 11.323 -4.498 -3.067 1.00 98.69 90 ARG A CA 1
ATOM 727 C C . ARG A 1 90 ? 11.794 -3.160 -2.505 1.00 98.69 90 ARG A C 1
ATOM 729 O O . ARG A 1 90 ? 11.428 -2.837 -1.380 1.00 98.69 90 ARG A O 1
ATOM 736 N N . LEU A 1 91 ? 12.551 -2.388 -3.288 1.00 98.00 91 LEU A N 1
ATOM 737 C CA . LEU A 1 91 ? 13.028 -1.060 -2.890 1.00 98.00 91 LEU A CA 1
ATOM 738 C C . LEU A 1 91 ? 11.857 -0.125 -2.554 1.00 98.00 91 LEU A C 1
ATOM 740 O O . LEU A 1 91 ? 11.817 0.471 -1.482 1.00 98.00 91 LEU A O 1
ATOM 744 N N . TRP A 1 92 ? 10.877 -0.041 -3.450 1.00 98.25 92 TRP A N 1
ATOM 745 C CA . TRP A 1 92 ? 9.737 0.857 -3.284 1.00 98.25 92 TRP A CA 1
ATOM 746 C C . TRP A 1 92 ? 8.721 0.371 -2.249 1.00 98.25 92 TRP A C 1
ATOM 748 O O . TRP A 1 92 ? 8.080 1.190 -1.604 1.00 98.25 92 TRP A O 1
ATOM 758 N N . THR A 1 93 ? 8.604 -0.940 -2.033 1.00 98.56 93 THR A N 1
ATOM 759 C CA . THR A 1 93 ? 7.810 -1.503 -0.928 1.00 98.56 93 THR A CA 1
ATOM 760 C C . THR A 1 93 ? 8.425 -1.104 0.412 1.00 98.56 93 THR A C 1
ATOM 762 O O . THR A 1 93 ? 7.723 -0.662 1.317 1.00 98.56 93 THR A O 1
ATOM 765 N N . GLU A 1 94 ? 9.753 -1.184 0.527 1.00 98.25 94 GLU A N 1
ATOM 766 C CA . GLU A 1 94 ? 10.474 -0.808 1.744 1.00 98.25 94 GLU A CA 1
ATOM 767 C C . GLU A 1 94 ? 10.293 0.673 2.108 1.00 98.25 94 GLU A C 1
ATOM 769 O O . GLU A 1 94 ? 10.128 1.000 3.283 1.00 98.25 94 GLU A O 1
ATOM 774 N N . ALA A 1 95 ? 10.216 1.559 1.111 1.00 97.56 95 ALA A N 1
ATOM 775 C CA . ALA A 1 95 ? 9.975 2.992 1.304 1.00 97.56 95 ALA A CA 1
ATOM 776 C C . ALA A 1 95 ? 8.661 3.311 2.058 1.00 97.56 95 ALA A C 1
ATOM 778 O O . ALA A 1 95 ? 8.534 4.359 2.702 1.00 97.56 95 ALA A O 1
ATOM 779 N N . VAL A 1 96 ? 7.687 2.394 2.015 1.00 98.19 96 VAL A N 1
ATOM 780 C CA . VAL A 1 96 ? 6.379 2.528 2.678 1.00 98.19 96 VAL A CA 1
ATOM 781 C C . VAL A 1 96 ? 6.358 1.846 4.056 1.00 98.19 96 VAL A C 1
ATOM 783 O O . VAL A 1 96 ? 5.424 2.042 4.828 1.00 98.19 96 VAL A O 1
ATOM 786 N N . ARG A 1 97 ? 7.405 1.099 4.450 1.00 98.56 97 ARG A N 1
ATOM 787 C CA . ARG A 1 97 ? 7.427 0.270 5.679 1.00 98.56 97 ARG A CA 1
ATOM 788 C C . ARG A 1 97 ? 6.988 1.008 6.942 1.00 98.56 97 ARG A C 1
ATOM 790 O O . ARG A 1 97 ? 6.337 0.412 7.802 1.00 98.56 97 ARG A O 1
ATOM 797 N N . LYS A 1 98 ? 7.386 2.274 7.098 1.00 98.38 98 LYS A N 1
ATOM 798 C CA . LYS A 1 98 ? 7.106 3.059 8.313 1.00 98.38 98 LYS A CA 1
ATOM 799 C C . LYS A 1 98 ? 5.603 3.236 8.564 1.00 98.38 98 LYS A C 1
ATOM 801 O O . LYS A 1 98 ? 5.189 3.363 9.713 1.00 98.38 98 LYS A O 1
ATOM 806 N N . GLU A 1 99 ? 4.792 3.162 7.511 1.00 98.69 99 GLU A N 1
ATOM 807 C CA . GLU A 1 99 ? 3.347 3.361 7.575 1.00 98.69 99 GLU A CA 1
ATOM 808 C C . GLU A 1 99 ? 2.608 2.182 8.215 1.00 98.69 99 GLU A C 1
ATOM 810 O O . GLU A 1 99 ? 1.466 2.345 8.622 1.00 98.69 99 GLU A O 1
ATOM 815 N N . GLN A 1 100 ? 3.260 1.037 8.460 1.00 98.75 100 GLN A N 1
ATOM 816 C CA . GLN A 1 100 ? 2.662 -0.058 9.243 1.00 98.75 100 GLN A CA 1
ATOM 817 C C . GLN A 1 100 ? 2.194 0.379 10.646 1.00 98.75 100 GLN A C 1
ATOM 819 O O . GLN A 1 100 ? 1.368 -0.292 11.263 1.00 98.75 100 GLN A O 1
ATOM 824 N N . TYR A 1 101 ? 2.727 1.490 11.165 1.00 98.75 101 TYR A N 1
ATOM 825 C CA . TYR A 1 101 ? 2.378 2.080 12.462 1.00 98.75 101 TYR A CA 1
ATOM 826 C C . TYR A 1 101 ? 1.403 3.265 12.359 1.00 98.75 101 TYR A C 1
ATOM 828 O O . TYR A 1 101 ? 1.092 3.889 13.372 1.00 98.75 101 TYR A O 1
ATOM 836 N N . ASN A 1 102 ? 0.934 3.612 11.160 1.00 97.94 102 ASN A N 1
ATOM 837 C CA . ASN A 1 102 ? 0.059 4.759 10.953 1.00 97.94 102 ASN A CA 1
ATOM 838 C C . ASN A 1 102 ? -1.369 4.436 11.410 1.00 97.94 102 ASN A C 1
ATOM 840 O O . ASN A 1 102 ? -2.054 3.610 10.826 1.00 97.94 102 ASN A O 1
ATOM 844 N N . THR A 1 103 ? -1.841 5.111 12.452 1.00 97.31 103 THR A N 1
ATOM 845 C CA . THR A 1 103 ? -3.203 4.942 12.984 1.00 97.31 103 THR A CA 1
ATOM 846 C C . THR A 1 103 ? -4.142 6.075 12.569 1.00 97.31 103 THR A C 1
ATOM 848 O O . THR A 1 103 ? -5.272 6.149 13.052 1.00 97.31 103 THR A O 1
ATOM 851 N N . GLY A 1 104 ? -3.696 6.984 11.694 1.00 95.25 104 GLY A N 1
ATOM 852 C CA . GLY A 1 104 ? -4.393 8.220 11.323 1.00 95.25 104 GLY A CA 1
ATOM 853 C C . GLY A 1 104 ? -5.320 8.119 10.108 1.00 95.25 104 GLY A C 1
ATOM 854 O O . GLY A 1 104 ? -6.131 9.026 9.904 1.00 95.25 104 GLY A O 1
ATOM 855 N N . THR A 1 105 ? -5.236 7.035 9.333 1.00 96.38 105 THR A N 1
ATOM 856 C CA . THR A 1 105 ? -6.011 6.830 8.099 1.00 96.38 105 THR A CA 1
ATOM 857 C C . THR A 1 105 ? -6.570 5.411 7.986 1.00 96.38 105 THR A C 1
ATOM 859 O O . THR A 1 105 ? -5.959 4.467 8.487 1.00 96.38 105 THR A O 1
ATOM 862 N N . HIS A 1 106 ? -7.723 5.251 7.326 1.00 97.25 106 HIS A N 1
ATOM 863 C CA . HIS A 1 106 ? -8.226 3.929 6.934 1.00 97.25 106 HIS A CA 1
ATOM 864 C C . HIS A 1 106 ? -7.442 3.321 5.762 1.00 97.25 106 HIS A C 1
ATOM 866 O O . HIS A 1 106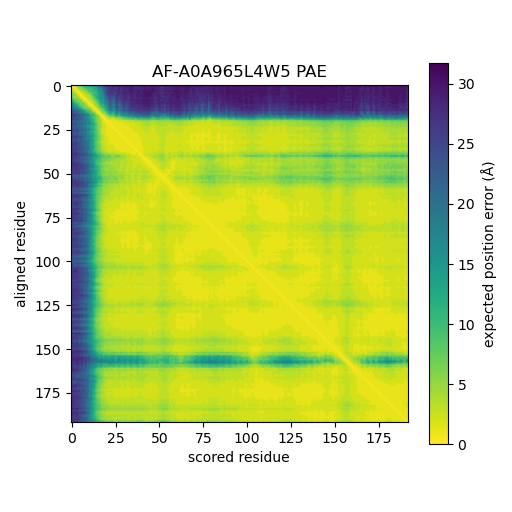 ? -7.514 2.114 5.555 1.00 97.25 106 HIS A O 1
ATOM 872 N N . ASP A 1 107 ? -6.698 4.137 5.009 1.00 98.31 107 ASP A N 1
ATOM 873 C CA . ASP A 1 107 ? -6.060 3.769 3.734 1.00 98.31 107 ASP A CA 1
ATOM 874 C C . ASP A 1 107 ? -4.872 2.797 3.867 1.00 98.31 107 ASP A C 1
ATOM 876 O O . ASP A 1 107 ? -4.128 2.559 2.917 1.00 98.31 107 ASP A O 1
ATOM 880 N N . LEU A 1 108 ? -4.659 2.218 5.050 1.00 98.19 108 LEU A N 1
ATOM 881 C CA . LEU A 1 108 ? -3.589 1.253 5.283 1.00 98.19 108 LEU A CA 1
ATOM 882 C C . LEU A 1 108 ? -3.696 0.003 4.408 1.00 98.19 108 LEU A C 1
ATOM 884 O O . LEU A 1 108 ? -2.670 -0.611 4.118 1.00 98.19 108 LEU A O 1
ATOM 888 N N . GLY A 1 109 ? -4.901 -0.382 3.989 1.00 98.19 109 GLY A N 1
ATOM 889 C CA . GLY A 1 109 ? -5.080 -1.460 3.022 1.00 98.19 109 GLY A CA 1
ATOM 890 C C . GLY A 1 109 ? -4.424 -1.116 1.687 1.00 98.19 109 GLY A C 1
ATOM 891 O O . GLY A 1 109 ? -3.563 -1.865 1.237 1.00 98.19 109 GLY A O 1
ATOM 892 N N . PHE A 1 110 ? -4.716 0.053 1.117 1.00 98.56 110 PHE A N 1
ATOM 893 C CA . PHE A 1 110 ? -4.046 0.526 -0.102 1.00 98.56 110 PHE A CA 1
ATOM 894 C C . PHE A 1 110 ? -2.535 0.662 0.086 1.00 98.56 110 PHE A C 1
ATOM 896 O O . PHE A 1 110 ? -1.740 0.162 -0.705 1.00 98.56 110 PHE A O 1
ATOM 903 N N . MET A 1 111 ? -2.107 1.308 1.168 1.00 98.69 111 MET A N 1
ATOM 904 C CA . MET A 1 111 ? -0.690 1.601 1.385 1.00 98.69 111 MET A CA 1
ATOM 905 C C . MET A 1 111 ? 0.133 0.322 1.575 1.00 98.69 111 MET A C 1
ATOM 907 O O . MET A 1 111 ? 1.213 0.177 0.995 1.00 98.69 111 MET A O 1
ATOM 911 N N . MET A 1 112 ? -0.374 -0.616 2.379 1.00 98.81 112 MET A N 1
ATOM 912 C CA . MET A 1 112 ? 0.399 -1.761 2.861 1.00 98.81 112 MET A CA 1
ATOM 913 C C . MET A 1 112 ? 0.070 -3.054 2.121 1.00 98.81 112 MET A C 1
ATOM 915 O O . MET A 1 112 ? 0.969 -3.861 1.888 1.00 98.81 112 MET A O 1
ATOM 919 N N . PHE A 1 113 ? -1.184 -3.281 1.733 1.00 98.62 113 PHE A N 1
ATOM 920 C CA . PHE A 1 113 ? -1.584 -4.533 1.091 1.00 98.62 113 PHE A CA 1
ATOM 921 C C . PHE A 1 113 ? -1.247 -4.552 -0.408 1.00 98.62 113 PHE A C 1
ATOM 923 O O . PHE A 1 113 ? -0.746 -5.568 -0.892 1.00 98.62 113 PHE A O 1
ATOM 930 N N . ASP A 1 114 ? -1.347 -3.422 -1.120 1.00 98.38 114 ASP A N 1
ATOM 931 C CA . ASP A 1 114 ? -0.873 -3.351 -2.514 1.00 98.38 114 ASP A CA 1
ATOM 932 C C . ASP A 1 114 ? 0.652 -3.480 -2.627 1.00 98.38 114 ASP A C 1
ATOM 934 O O . ASP A 1 114 ? 1.161 -4.014 -3.614 1.00 98.38 114 ASP A O 1
ATOM 938 N N . SER A 1 115 ? 1.392 -3.040 -1.607 1.00 98.69 115 SER A N 1
ATOM 939 C CA . SER A 1 115 ? 2.854 -3.108 -1.564 1.00 98.69 115 SER A CA 1
ATOM 940 C C . SER A 1 115 ? 3.348 -4.427 -0.947 1.00 98.69 115 SER A C 1
ATOM 942 O O . SER A 1 115 ? 3.721 -5.366 -1.656 1.00 98.69 115 SER A O 1
ATOM 944 N N . PHE A 1 116 ? 3.318 -4.541 0.382 1.00 98.88 116 PHE A N 1
ATOM 945 C CA . PHE A 1 116 ? 3.776 -5.713 1.129 1.00 98.88 116 PHE A CA 1
ATOM 946 C C . PHE A 1 116 ? 2.907 -6.948 0.879 1.00 98.88 116 PHE A C 1
ATOM 948 O O . PHE A 1 116 ? 3.446 -8.055 0.869 1.00 98.88 116 PHE A O 1
ATOM 955 N N . GLY A 1 117 ? 1.597 -6.794 0.657 1.00 98.75 117 GLY A N 1
ATOM 956 C CA . GLY A 1 117 ? 0.691 -7.918 0.375 1.00 98.75 117 GLY A CA 1
ATOM 957 C C . GLY A 1 117 ? 1.045 -8.615 -0.936 1.00 98.75 117 GLY A C 1
ATOM 958 O O . GLY A 1 117 ? 1.260 -9.831 -0.952 1.00 98.75 117 GLY A O 1
ATOM 959 N N . ASN A 1 118 ? 1.242 -7.850 -2.013 1.00 98.81 118 ASN A N 1
ATOM 960 C CA . ASN A 1 118 ? 1.741 -8.391 -3.280 1.00 98.81 118 ASN A CA 1
ATOM 961 C C . ASN A 1 118 ? 3.158 -8.968 -3.155 1.00 98.81 118 ASN A C 1
ATOM 963 O O . ASN A 1 118 ? 3.418 -10.072 -3.647 1.00 98.81 118 ASN A O 1
ATOM 967 N N . GLY A 1 119 ? 4.053 -8.286 -2.435 1.00 98.69 119 GLY A N 1
ATOM 968 C CA . GLY A 1 119 ? 5.389 -8.805 -2.141 1.00 98.69 119 GLY A CA 1
ATOM 969 C C . GLY A 1 119 ? 5.349 -10.163 -1.435 1.00 98.69 119 GLY A C 1
ATOM 970 O O . GLY A 1 119 ? 6.041 -11.097 -1.850 1.00 98.69 119 GLY A O 1
ATOM 971 N N . LEU A 1 120 ? 4.510 -10.319 -0.406 1.00 98.75 120 LEU A N 1
ATOM 972 C CA . LEU A 1 120 ? 4.340 -11.579 0.322 1.00 98.75 120 LEU A CA 1
ATOM 973 C C . LEU A 1 120 ? 3.758 -12.658 -0.593 1.00 98.75 120 LEU A C 1
ATOM 975 O O . LEU A 1 120 ? 4.275 -13.775 -0.640 1.00 98.75 120 LEU A O 1
ATOM 979 N N . ARG A 1 121 ? 2.710 -12.325 -1.353 1.00 98.62 121 ARG A N 1
ATOM 980 C CA . ARG A 1 121 ? 2.030 -13.244 -2.272 1.00 98.62 121 ARG A CA 1
ATOM 981 C C . ARG A 1 121 ? 2.998 -13.859 -3.281 1.00 98.62 121 ARG A C 1
ATOM 983 O O . ARG A 1 121 ? 2.946 -15.076 -3.482 1.00 98.62 121 ARG A O 1
ATOM 990 N N . LEU A 1 122 ? 3.880 -13.043 -3.859 1.00 98.56 122 LEU A N 1
ATOM 991 C CA . LEU A 1 122 ? 4.787 -13.428 -4.944 1.00 98.56 122 LEU A CA 1
ATOM 992 C C . LEU A 1 122 ? 6.117 -14.018 -4.471 1.00 98.56 122 LEU A C 1
ATOM 994 O O . LEU A 1 122 ? 6.704 -14.822 -5.190 1.00 98.56 122 LEU A O 1
AT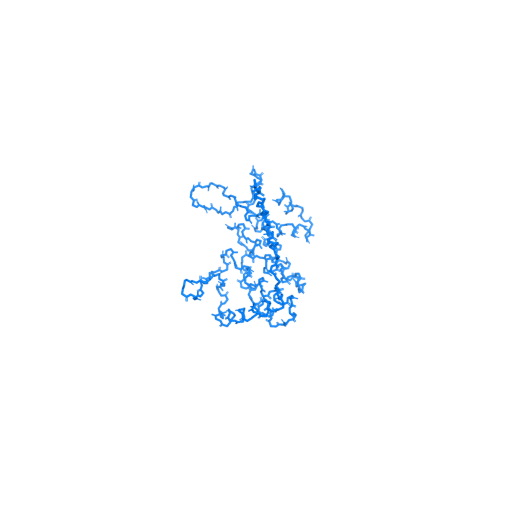OM 998 N N . THR A 1 123 ? 6.607 -13.626 -3.293 1.00 97.75 123 THR A N 1
ATOM 999 C CA . THR A 1 123 ? 7.960 -14.005 -2.836 1.00 97.75 123 THR A CA 1
ATOM 1000 C C . THR A 1 123 ? 7.979 -14.899 -1.606 1.00 97.75 123 THR A C 1
ATOM 1002 O O . THR A 1 123 ? 9.017 -15.478 -1.302 1.00 97.75 123 THR A O 1
ATOM 1005 N N . LYS A 1 124 ? 6.844 -15.019 -0.907 1.00 97.62 124 LYS A N 1
ATOM 1006 C CA . LYS A 1 124 ? 6.698 -15.761 0.355 1.00 97.62 124 LYS A CA 1
ATOM 1007 C C . LYS A 1 124 ? 7.637 -15.283 1.470 1.00 97.62 124 LYS A C 1
ATOM 1009 O O . LYS A 1 124 ? 7.906 -16.028 2.405 1.00 97.62 124 LYS A O 1
ATOM 1014 N N . ASP A 1 125 ? 8.109 -14.039 1.391 1.00 96.81 125 ASP A N 1
ATOM 1015 C CA . ASP A 1 125 ? 9.015 -13.453 2.376 1.00 96.81 125 ASP A CA 1
ATOM 1016 C C . ASP A 1 125 ? 8.313 -13.263 3.741 1.00 96.81 125 ASP A C 1
ATOM 1018 O O . ASP A 1 125 ? 7.401 -12.433 3.862 1.00 96.81 125 ASP A O 1
ATOM 1022 N N . PRO A 1 126 ? 8.720 -13.990 4.800 1.00 96.50 126 PRO A N 1
ATOM 1023 C CA . PRO A 1 126 ? 8.063 -13.917 6.102 1.00 96.50 126 PRO A CA 1
ATOM 1024 C C . PRO A 1 126 ? 8.242 -12.558 6.793 1.00 96.50 126 PRO A C 1
ATOM 1026 O O . PRO A 1 126 ? 7.474 -12.233 7.705 1.00 96.50 126 PRO A O 1
ATOM 1029 N N . ALA A 1 127 ? 9.212 -11.733 6.380 1.00 97.56 127 ALA A N 1
ATOM 1030 C CA . ALA A 1 127 ? 9.354 -10.379 6.908 1.00 97.56 127 ALA A CA 1
ATOM 1031 C C . ALA A 1 127 ? 8.153 -9.500 6.526 1.00 97.56 127 ALA A C 1
ATOM 1033 O O . ALA A 1 127 ? 7.713 -8.682 7.335 1.00 97.56 127 ALA A O 1
ATOM 1034 N N . TYR A 1 128 ? 7.577 -9.701 5.336 1.00 98.62 128 TYR A N 1
ATOM 1035 C CA . TYR A 1 128 ? 6.392 -8.965 4.887 1.00 98.62 128 TYR A CA 1
ATOM 1036 C C . TYR A 1 128 ? 5.138 -9.367 5.661 1.00 98.62 128 TYR A C 1
ATOM 1038 O O . TYR A 1 128 ? 4.350 -8.499 6.030 1.00 98.62 128 TYR A O 1
ATOM 1046 N N . LYS A 1 129 ? 5.000 -10.648 6.030 1.00 98.44 129 LYS A N 1
ATOM 1047 C CA . LYS A 1 129 ? 3.906 -11.113 6.899 1.00 98.44 129 LYS A CA 1
ATOM 1048 C C . LYS A 1 129 ? 3.862 -10.340 8.223 1.00 98.44 129 LYS A C 1
ATOM 1050 O O . LYS A 1 129 ? 2.790 -9.910 8.644 1.00 98.44 129 LYS A O 1
ATOM 1055 N N . LYS A 1 130 ? 5.016 -10.113 8.865 1.00 98.44 130 LYS A N 1
ATOM 1056 C CA . LYS A 1 130 ? 5.092 -9.345 10.124 1.00 98.44 130 LYS A CA 1
ATOM 1057 C C . LYS A 1 130 ? 4.615 -7.898 9.946 1.00 98.44 130 LYS A C 1
ATOM 1059 O O . LYS A 1 130 ? 3.847 -7.414 10.774 1.00 98.44 130 LYS A O 1
ATOM 1064 N N . VAL A 1 131 ? 5.024 -7.245 8.855 1.00 98.81 131 VAL A N 1
ATOM 1065 C CA . VAL A 1 131 ? 4.612 -5.868 8.521 1.00 98.81 131 VAL A CA 1
ATOM 1066 C C . VAL A 1 131 ? 3.107 -5.776 8.295 1.00 98.81 131 VAL A C 1
ATOM 1068 O O . VAL A 1 131 ? 2.454 -4.875 8.815 1.00 98.81 131 VAL A O 1
ATOM 1071 N N . LEU A 1 132 ? 2.533 -6.723 7.555 1.00 98.88 132 LEU A N 1
ATOM 1072 C CA . LEU A 1 132 ? 1.104 -6.726 7.250 1.00 98.88 132 LEU A CA 1
ATOM 1073 C C . LEU A 1 132 ? 0.243 -6.970 8.492 1.00 98.88 132 LEU A C 1
ATOM 1075 O O . LEU A 1 132 ? -0.747 -6.274 8.686 1.00 98.88 132 LEU A O 1
ATOM 1079 N N . ILE A 1 133 ? 0.644 -7.887 9.379 1.00 98.88 133 ILE A N 1
ATOM 1080 C CA . ILE A 1 133 ? -0.059 -8.098 10.656 1.00 98.88 133 ILE A CA 1
ATOM 1081 C C . ILE A 1 133 ? -0.013 -6.826 11.512 1.00 98.88 133 ILE A C 1
ATOM 1083 O O . ILE A 1 133 ? -1.017 -6.452 12.114 1.00 98.88 133 ILE A O 1
ATOM 1087 N N . GLN A 1 134 ? 1.131 -6.138 11.566 1.00 98.88 134 GLN A N 1
ATOM 1088 C CA . GLN A 1 134 ? 1.235 -4.857 12.267 1.00 98.88 134 GLN A CA 1
ATOM 1089 C C . GLN A 1 134 ? 0.341 -3.783 11.629 1.00 98.88 134 GLN A C 1
ATOM 1091 O O . GLN A 1 134 ? -0.358 -3.069 12.342 1.00 98.88 134 GLN A O 1
ATOM 1096 N N . SER A 1 135 ? 0.303 -3.718 10.300 1.00 98.88 135 SER A N 1
ATOM 1097 C CA . SER A 1 135 ? -0.564 -2.796 9.557 1.00 98.88 135 SER A CA 1
ATOM 1098 C C . SER A 1 135 ? -2.043 -3.064 9.852 1.00 98.88 135 SER A C 1
ATOM 1100 O O . SER A 1 135 ? -2.792 -2.139 10.145 1.00 98.88 135 SER A O 1
ATOM 1102 N N . ALA A 1 136 ? -2.462 -4.332 9.883 1.00 98.88 136 ALA A N 1
ATOM 1103 C CA . ALA A 1 136 ? -3.823 -4.718 10.249 1.00 98.88 136 ALA A CA 1
ATOM 1104 C C . ALA A 1 136 ? -4.174 -4.318 11.690 1.00 98.88 136 ALA A C 1
ATOM 1106 O O . ALA A 1 136 ? -5.279 -3.842 11.945 1.00 98.88 136 ALA A O 1
ATOM 1107 N N . LYS A 1 137 ? -3.229 -4.440 12.636 1.00 98.88 137 LYS A N 1
ATOM 1108 C CA . LYS A 1 137 ? -3.413 -3.940 14.010 1.00 98.88 137 LYS A CA 1
ATOM 1109 C C . LYS A 1 137 ? -3.637 -2.430 14.033 1.00 98.88 137 LYS A C 1
ATOM 1111 O O . LYS A 1 137 ? -4.558 -1.992 14.713 1.00 98.88 137 LYS A O 1
ATOM 1116 N N . SER A 1 138 ? -2.841 -1.661 13.291 1.00 98.81 138 SER A N 1
ATOM 1117 C CA . SER A 1 138 ? -2.987 -0.203 13.185 1.00 98.81 138 SER A CA 1
ATOM 1118 C C . SER A 1 138 ? -4.308 0.206 12.526 1.00 98.81 138 SER A C 1
ATOM 1120 O O . SER A 1 138 ? -4.964 1.130 12.996 1.00 98.81 138 SER A O 1
ATOM 1122 N N . LEU A 1 139 ? -4.756 -0.508 11.488 1.00 98.75 139 LEU A N 1
ATOM 1123 C CA . LEU A 1 139 ? -6.057 -0.259 10.859 1.00 98.75 139 LEU A CA 1
ATOM 1124 C C . LEU A 1 139 ? -7.208 -0.563 11.829 1.00 98.75 139 LEU A C 1
ATOM 1126 O O . LEU A 1 139 ? -8.125 0.243 11.983 1.00 98.75 139 LEU A O 1
ATOM 1130 N N . ALA A 1 140 ? -7.125 -1.681 12.553 1.00 98.62 140 ALA A N 1
ATOM 1131 C CA . ALA A 1 140 ? -8.132 -2.089 13.527 1.00 98.62 140 ALA A CA 1
ATOM 1132 C C . ALA A 1 140 ? -8.311 -1.086 14.682 1.00 98.62 140 ALA A C 1
ATOM 1134 O O . ALA A 1 140 ? -9.399 -1.019 15.248 1.00 98.62 140 ALA A O 1
ATOM 1135 N N . THR A 1 141 ? -7.308 -0.258 15.023 1.00 98.44 141 THR A N 1
ATOM 1136 C CA . THR A 1 141 ? -7.483 0.779 16.066 1.00 98.44 141 THR A CA 1
ATOM 1137 C C . THR A 1 141 ? -8.462 1.879 15.666 1.00 98.44 141 THR A C 1
ATOM 1139 O O . THR A 1 141 ? -8.837 2.697 16.501 1.00 98.44 141 THR A O 1
ATOM 1142 N N . ARG A 1 142 ? -8.836 1.956 14.385 1.00 97.81 142 ARG A N 1
ATOM 1143 C CA . ARG A 1 142 ? -9.768 2.961 13.867 1.00 97.81 142 ARG A CA 1
ATOM 1144 C C . ARG A 1 142 ? -11.229 2.521 13.945 1.00 97.81 142 ARG A C 1
ATOM 1146 O O . ARG A 1 142 ? -12.102 3.348 13.686 1.00 97.81 142 ARG A O 1
ATOM 1153 N N . PHE A 1 143 ? -11.490 1.262 14.293 1.00 98.38 143 PHE A N 1
ATOM 1154 C CA . PHE A 1 143 ? -12.832 0.752 14.541 1.00 98.38 143 PHE A CA 1
ATOM 1155 C C . PHE A 1 143 ? -13.372 1.267 15.877 1.00 98.38 143 PHE A C 1
ATOM 1157 O O . PHE A 1 143 ? -12.694 1.179 16.902 1.00 98.38 143 PHE A O 1
ATOM 1164 N N . ASP A 1 144 ? -14.600 1.781 15.871 1.00 97.69 144 ASP A N 1
ATOM 1165 C CA . ASP A 1 144 ? -15.326 2.111 17.098 1.00 97.69 144 ASP A CA 1
ATOM 1166 C C . ASP A 1 144 ? -16.454 1.091 17.320 1.00 97.69 144 ASP A C 1
ATOM 1168 O O . ASP A 1 144 ? -17.417 1.094 16.552 1.00 97.69 144 ASP A O 1
ATOM 1172 N N . PRO A 1 145 ? -16.401 0.252 18.374 1.00 96.94 145 PRO A N 1
ATOM 1173 C CA . PRO A 1 145 ? -17.411 -0.779 18.619 1.00 96.94 145 PRO A CA 1
ATOM 1174 C C . PRO A 1 145 ? -18.806 -0.230 18.935 1.00 96.94 145 PRO A C 1
ATOM 1176 O O . PRO A 1 145 ? -19.780 -0.966 18.824 1.00 96.94 145 PRO A O 1
ATOM 1179 N N . LYS A 1 146 ? -18.940 1.044 19.329 1.00 97.38 146 LYS A N 1
ATOM 1180 C CA . LYS A 1 146 ? -20.256 1.668 19.549 1.00 97.38 146 LYS A CA 1
ATOM 1181 C C . LYS A 1 146 ? -20.913 2.100 18.244 1.00 97.38 146 LYS A C 1
ATOM 1183 O O . LYS A 1 146 ? -22.134 2.194 18.185 1.00 97.38 146 LYS A O 1
ATOM 1188 N N . ILE A 1 147 ? -20.103 2.411 17.233 1.00 96.25 147 ILE A N 1
ATOM 1189 C CA . ILE A 1 147 ? -20.563 2.853 15.912 1.00 96.25 147 ILE A CA 1
ATOM 1190 C C . ILE A 1 147 ? -20.625 1.669 14.942 1.00 96.25 147 ILE A C 1
ATOM 1192 O O . ILE A 1 147 ? -21.459 1.666 14.043 1.00 96.25 147 ILE A O 1
ATOM 1196 N N . GLY A 1 148 ? -19.764 0.667 15.133 1.00 96.88 148 GLY A N 1
ATOM 1197 C CA . GLY A 1 148 ? -19.659 -0.503 14.267 1.00 96.88 148 GLY A CA 1
ATOM 1198 C C . GLY A 1 148 ? -18.953 -0.216 12.943 1.00 96.88 148 GLY A C 1
ATOM 1199 O O . GLY A 1 148 ? -19.174 -0.931 11.979 1.00 96.88 148 GLY A O 1
ATOM 1200 N N . LEU A 1 149 ? -18.143 0.846 12.860 1.00 97.50 149 LEU A N 1
ATOM 1201 C CA . LEU A 1 149 ? -17.480 1.263 11.619 1.00 97.50 149 LEU A CA 1
ATOM 1202 C C . LEU A 1 149 ? -16.015 1.624 11.864 1.00 97.50 149 LEU A C 1
ATOM 1204 O O . LEU A 1 149 ? -15.616 1.938 12.985 1.00 97.50 149 LEU A O 1
ATOM 1208 N N . ILE A 1 150 ? -15.224 1.614 10.790 1.00 98.00 150 ILE A N 1
ATOM 1209 C CA . ILE A 1 150 ? -13.858 2.144 10.757 1.00 98.00 150 ILE A CA 1
ATOM 1210 C C . ILE A 1 150 ? -13.912 3.636 10.418 1.00 98.00 150 ILE A C 1
ATOM 1212 O O . ILE A 1 150 ? -14.486 4.056 9.411 1.00 98.00 150 ILE A O 1
ATOM 1216 N N . LYS A 1 151 ? -13.290 4.471 11.255 1.00 96.94 151 LYS A N 1
ATOM 1217 C CA . LYS A 1 151 ? -13.203 5.911 10.999 1.00 96.94 151 LYS A CA 1
ATOM 1218 C C . LYS A 1 151 ? -12.274 6.190 9.824 1.00 96.94 151 LYS A C 1
ATOM 1220 O O . LYS A 1 151 ? -11.115 5.778 9.833 1.00 96.94 151 LYS A O 1
ATOM 1225 N N . SER A 1 152 ? -12.712 6.999 8.861 1.00 95.62 152 SER A N 1
ATOM 1226 C CA . SER A 1 152 ? -11.899 7.281 7.676 1.00 95.62 152 SER A CA 1
ATOM 1227 C C . SER A 1 152 ? -10.711 8.181 7.964 1.00 95.62 152 SER A C 1
ATOM 1229 O O . SER A 1 152 ? -9.567 7.746 7.895 1.00 95.62 152 SER A O 1
ATOM 1231 N N . TRP A 1 153 ? -10.989 9.394 8.430 1.00 92.75 153 TRP A N 1
ATOM 1232 C CA . TRP A 1 153 ? -9.980 10.364 8.848 1.00 92.75 153 TRP A CA 1
ATOM 1233 C C . TRP A 1 153 ? -10.345 10.948 10.203 1.00 92.75 153 TRP A C 1
ATOM 1235 O O . TRP A 1 153 ? -11.498 10.898 10.636 1.00 92.75 153 TRP A O 1
ATOM 1245 N N . ASN A 1 154 ? -9.354 11.509 10.890 1.00 89.81 154 ASN A N 1
ATOM 1246 C CA . ASN A 1 154 ? -9.584 12.139 12.190 1.00 89.81 154 ASN A CA 1
ATOM 1247 C C . ASN A 1 154 ? -10.392 13.437 12.054 1.00 89.81 154 ASN A C 1
ATOM 1249 O O . ASN A 1 154 ? -11.211 13.735 12.922 1.00 89.81 154 ASN A O 1
ATOM 1253 N N . THR A 1 155 ? -10.205 14.154 10.945 1.00 84.44 155 THR A N 1
ATOM 1254 C CA . THR A 1 155 ? -10.946 15.359 10.568 1.00 84.44 155 THR A CA 1
ATOM 1255 C C . THR A 1 155 ? -11.208 15.355 9.061 1.00 84.44 155 THR A C 1
ATOM 1257 O O . THR A 1 155 ? -10.401 14.853 8.282 1.00 84.44 155 THR A O 1
ATOM 1260 N N . PHE A 1 156 ? -12.348 15.904 8.638 1.00 83.62 156 PHE A N 1
ATOM 1261 C CA . PHE A 1 156 ? -12.693 16.068 7.224 1.00 83.62 156 PHE A CA 1
ATOM 1262 C C . PHE A 1 156 ? -13.374 17.421 6.998 1.00 83.62 156 PHE A C 1
ATOM 1264 O O . PHE A 1 156 ? -13.992 17.979 7.912 1.00 83.62 156 PHE A O 1
ATOM 1271 N N . LYS A 1 157 ? -13.261 17.964 5.780 1.00 81.69 157 LYS A N 1
ATOM 1272 C CA . LYS A 1 157 ? -13.941 19.214 5.415 1.00 81.69 157 LYS A CA 1
ATOM 1273 C C . LYS A 1 157 ? -15.456 19.027 5.561 1.00 81.69 157 LYS A C 1
ATOM 1275 O O . LYS A 1 157 ? -15.999 18.021 5.124 1.00 81.69 157 LYS A O 1
ATOM 1280 N N . GLY A 1 158 ? -16.130 19.989 6.189 1.00 81.25 158 GLY A N 1
ATOM 1281 C CA . GLY A 1 158 ? -17.579 19.927 6.429 1.00 81.25 158 GLY A CA 1
ATOM 1282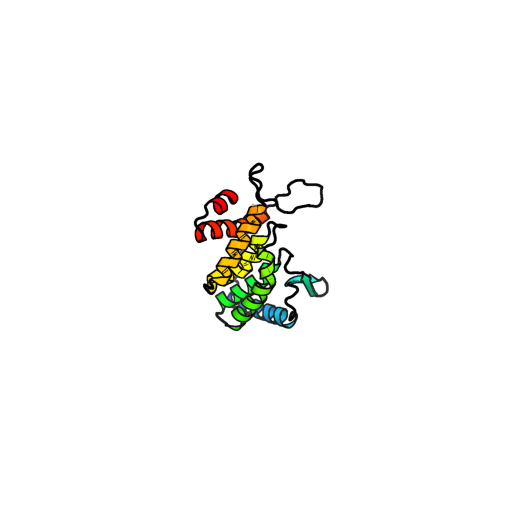 C C . GLY A 1 158 ? -17.999 19.512 7.844 1.00 81.25 158 GLY A C 1
ATOM 1283 O O . GLY A 1 158 ? -19.187 19.370 8.092 1.00 81.25 158 GLY A O 1
ATOM 1284 N N . GLY A 1 159 ? -17.063 19.352 8.790 1.00 85.38 159 GLY A N 1
ATOM 1285 C CA . GLY A 1 159 ? -17.401 19.229 10.218 1.00 85.38 159 GLY A CA 1
ATOM 1286 C C . GLY A 1 159 ? -17.951 17.863 10.649 1.00 85.38 159 GLY A C 1
ATOM 1287 O O . GLY A 1 159 ? -18.517 17.739 11.736 1.00 85.38 159 GLY A O 1
ATOM 1288 N N . TYR A 1 160 ? -17.773 16.827 9.827 1.00 89.00 160 TYR A N 1
ATOM 1289 C CA . TYR A 1 160 ? -18.166 15.460 10.166 1.00 89.00 160 TYR A CA 1
ATOM 1290 C C . TYR A 1 160 ? -17.386 14.944 11.382 1.00 89.00 160 TYR A C 1
ATOM 1292 O O . TYR A 1 160 ? -16.154 14.943 11.394 1.00 89.00 160 TYR A O 1
ATOM 1300 N N . LYS A 1 161 ? -18.105 14.455 12.398 1.00 89.94 161 LYS A N 1
ATOM 1301 C CA . LYS A 1 161 ? -17.505 13.923 13.636 1.00 89.94 161 LYS A CA 1
ATOM 1302 C C . LYS A 1 161 ? -16.895 12.528 13.448 1.00 89.94 161 LYS A C 1
ATOM 1304 O O . LYS A 1 161 ? -15.877 12.203 14.068 1.00 89.94 161 LYS A O 1
ATOM 1309 N N . TYR A 1 162 ? -17.502 11.722 12.576 1.00 94.31 162 TYR A N 1
ATOM 1310 C CA . TYR A 1 162 ? -17.088 10.354 12.272 1.00 94.31 162 TYR A CA 1
ATOM 1311 C C . TYR A 1 162 ? -17.240 10.067 10.767 1.00 94.31 162 TYR A C 1
ATOM 1313 O O . TYR A 1 162 ? -18.214 9.441 10.357 1.00 94.31 162 TYR A O 1
ATOM 1321 N N . PRO A 1 163 ? -16.345 10.600 9.912 1.00 94.94 163 PRO A N 1
ATOM 1322 C CA . PRO A 1 163 ? -16.449 10.388 8.474 1.00 94.94 163 PRO A CA 1
ATOM 1323 C C . PRO A 1 163 ? -16.164 8.923 8.132 1.00 94.94 163 PRO A C 1
ATOM 1325 O O . PRO A 1 163 ? -15.157 8.364 8.572 1.00 94.94 163 PRO A O 1
ATOM 1328 N N . VAL A 1 164 ? -17.034 8.337 7.315 1.00 96.19 164 VAL A N 1
ATOM 1329 C CA . VAL A 1 164 ? -16.879 7.008 6.715 1.00 96.19 164 VAL A CA 1
ATOM 1330 C C . VAL A 1 164 ? -17.151 7.159 5.226 1.00 96.19 164 VAL A C 1
ATOM 1332 O O . VAL A 1 164 ? -18.130 7.803 4.849 1.00 96.19 164 VAL A O 1
ATOM 1335 N N . ILE A 1 165 ? -16.270 6.622 4.386 1.00 96.38 165 ILE A N 1
ATOM 1336 C CA . ILE A 1 165 ? -16.409 6.691 2.930 1.00 96.38 165 ILE A CA 1
ATOM 1337 C C . ILE A 1 165 ? -16.316 5.304 2.307 1.00 96.38 165 ILE A C 1
ATOM 1339 O O . ILE A 1 165 ? -15.760 4.383 2.906 1.00 96.38 165 ILE A O 1
ATOM 1343 N N . ILE A 1 166 ? -16.845 5.172 1.091 1.00 97.69 166 ILE A N 1
ATOM 1344 C CA . ILE A 1 166 ? -16.956 3.887 0.397 1.00 97.69 166 ILE A CA 1
ATOM 1345 C C . ILE A 1 166 ? -15.600 3.194 0.192 1.00 97.69 166 ILE A C 1
ATOM 1347 O O . ILE A 1 166 ? -15.526 1.972 0.274 1.00 97.69 166 ILE A O 1
ATOM 1351 N N . ASP A 1 167 ? -14.512 3.954 0.054 1.00 96.56 167 ASP A N 1
ATOM 1352 C CA . ASP A 1 167 ? -13.157 3.422 -0.138 1.00 96.56 167 ASP A CA 1
ATOM 1353 C C . ASP A 1 167 ? -12.658 2.593 1.066 1.00 96.56 167 ASP A C 1
ATOM 1355 O O . ASP A 1 167 ? -11.733 1.789 0.923 1.00 96.56 167 ASP A O 1
ATOM 1359 N N . ASN A 1 168 ? -13.321 2.676 2.234 1.00 95.94 168 ASN A N 1
ATOM 1360 C CA . ASN A 1 168 ? -13.044 1.770 3.362 1.00 95.94 168 ASN A CA 1
ATOM 1361 C C . ASN A 1 168 ? -13.179 0.310 2.942 1.00 95.94 168 ASN A C 1
ATOM 1363 O O . ASN A 1 168 ? -12.385 -0.509 3.391 1.00 95.94 168 ASN A O 1
ATOM 1367 N N . MET A 1 169 ? -14.131 0.002 2.055 1.00 98.00 169 MET A N 1
ATOM 1368 C CA . MET A 1 169 ? -14.418 -1.362 1.610 1.00 98.00 169 MET A CA 1
ATOM 1369 C C . MET A 1 169 ? -13.183 -2.053 1.032 1.00 98.00 169 MET A C 1
ATOM 1371 O O . MET A 1 169 ? -12.935 -3.219 1.328 1.00 98.00 169 MET A O 1
ATOM 1375 N N . MET A 1 170 ? -12.368 -1.327 0.264 1.00 98.19 170 MET A N 1
ATOM 1376 C CA . MET A 1 170 ? -11.147 -1.879 -0.330 1.00 98.19 170 MET A CA 1
ATOM 1377 C C . MET A 1 170 ? -10.061 -2.146 0.717 1.00 98.19 170 MET A C 1
ATOM 1379 O O . MET A 1 170 ? -9.228 -3.031 0.550 1.00 98.19 170 MET A O 1
ATOM 1383 N N . ASN A 1 171 ? -10.083 -1.414 1.831 1.00 98.56 171 ASN A N 1
ATOM 1384 C CA . ASN A 1 171 ? -9.100 -1.555 2.899 1.00 98.56 171 ASN A CA 1
ATOM 1385 C C . ASN A 1 171 ? -9.394 -2.740 3.834 1.00 98.56 171 ASN A C 1
ATOM 1387 O O . ASN A 1 171 ? -8.500 -3.198 4.549 1.00 98.56 171 ASN A O 1
ATOM 1391 N N . LEU A 1 172 ? -10.617 -3.281 3.797 1.00 98.62 172 LEU A N 1
ATOM 1392 C CA . LEU A 1 172 ? -11.027 -4.432 4.607 1.00 98.62 172 LEU A CA 1
ATOM 1393 C C . LEU A 1 172 ? -10.315 -5.728 4.202 1.00 98.62 172 LEU A C 1
ATOM 1395 O O . LEU A 1 172 ? -10.165 -6.624 5.034 1.00 98.62 172 LEU A O 1
ATOM 1399 N N . GLU A 1 173 ? -9.818 -5.828 2.963 1.00 98.69 173 GLU A N 1
ATOM 1400 C CA . GLU A 1 173 ? -9.077 -7.008 2.500 1.00 98.69 173 GLU A CA 1
ATOM 1401 C C . GLU A 1 173 ? -7.866 -7.312 3.395 1.00 98.69 173 GLU A C 1
ATOM 1403 O O . GLU A 1 173 ? -7.611 -8.476 3.716 1.00 98.69 173 GLU A O 1
ATOM 1408 N N . LEU A 1 174 ? -7.180 -6.272 3.887 1.00 98.88 174 LEU A N 1
ATOM 1409 C CA . LEU A 1 174 ? -6.071 -6.410 4.832 1.00 98.88 174 LEU A CA 1
ATOM 1410 C C . LEU A 1 174 ? -6.511 -7.090 6.139 1.00 98.88 174 LEU A C 1
ATOM 1412 O O . LEU A 1 174 ? -5.778 -7.924 6.672 1.00 98.88 174 LEU A O 1
ATOM 1416 N N . LEU A 1 175 ? -7.697 -6.758 6.654 1.00 98.88 175 LEU A N 1
ATOM 1417 C CA . LEU A 1 175 ? -8.222 -7.337 7.893 1.00 98.88 175 LEU A CA 1
ATOM 1418 C C . LEU A 1 175 ? -8.678 -8.782 7.682 1.00 98.88 175 LEU A C 1
ATOM 1420 O O . LEU A 1 175 ? -8.320 -9.657 8.471 1.00 98.88 175 LEU A O 1
ATOM 1424 N N . PHE A 1 176 ? -9.374 -9.068 6.578 1.00 98.88 176 PHE A N 1
ATOM 1425 C CA . PHE A 1 176 ? -9.724 -10.444 6.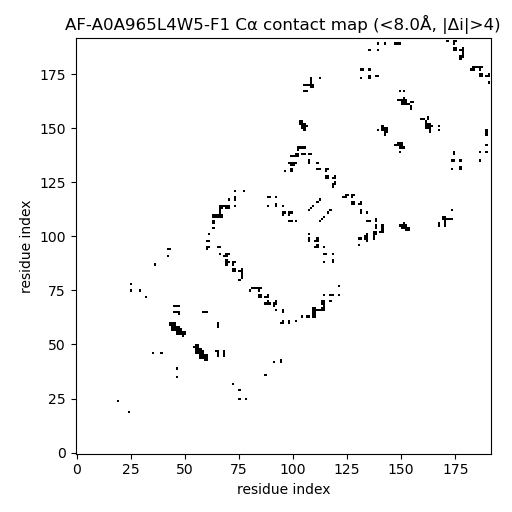222 1.00 98.88 176 PHE A CA 1
ATOM 1426 C C . PHE A 1 176 ? -8.481 -11.315 6.035 1.00 98.88 176 PHE A C 1
ATOM 1428 O O . PHE A 1 176 ? -8.443 -12.452 6.508 1.00 98.88 176 PHE A O 1
ATOM 1435 N N . TRP A 1 177 ? -7.448 -10.793 5.368 1.00 98.75 177 TRP A N 1
ATOM 1436 C CA . TRP A 1 177 ? -6.168 -11.483 5.240 1.00 98.75 177 TRP A CA 1
ATOM 1437 C C . TRP A 1 177 ? -5.527 -11.731 6.607 1.00 98.75 177 TRP A C 1
ATOM 1439 O O . TRP A 1 177 ? -5.132 -12.862 6.888 1.00 98.75 177 TRP A O 1
ATOM 1449 N N . ALA A 1 178 ? -5.474 -10.718 7.475 1.00 98.75 178 ALA A N 1
ATOM 1450 C CA . ALA A 1 178 ? -4.864 -10.846 8.793 1.00 98.75 178 ALA A CA 1
ATOM 1451 C C . ALA A 1 178 ? -5.588 -11.881 9.659 1.00 98.75 178 ALA A C 1
ATOM 1453 O O . ALA A 1 178 ? -4.919 -12.698 10.285 1.00 98.75 178 ALA A O 1
ATOM 1454 N N . SER A 1 179 ? -6.925 -11.899 9.641 1.00 98.75 179 SER A N 1
ATOM 1455 C CA . SER A 1 179 ? -7.721 -12.892 10.368 1.00 98.75 179 SER A CA 1
ATOM 1456 C C . SER A 1 179 ? -7.385 -14.319 9.936 1.00 98.75 179 SER A C 1
ATOM 1458 O O . SER A 1 179 ? -7.072 -15.161 10.776 1.00 98.75 179 SER A O 1
ATOM 1460 N N . ARG A 1 180 ? -7.343 -14.580 8.620 1.00 98.50 180 ARG A N 1
ATOM 1461 C CA . ARG A 1 180 ? -6.961 -15.899 8.084 1.00 98.50 180 ARG A CA 1
ATOM 1462 C C . ARG A 1 180 ? -5.535 -16.293 8.458 1.00 98.50 180 ARG A C 1
ATOM 1464 O O . ARG A 1 180 ? -5.271 -17.460 8.720 1.00 98.50 180 ARG A O 1
ATOM 1471 N N . GLU A 1 181 ? -4.614 -15.336 8.452 1.00 98.25 181 GLU A N 1
ATOM 1472 C CA . GLU A 1 181 ? -3.188 -15.597 8.641 1.00 98.25 181 GLU A CA 1
ATOM 1473 C C . GLU A 1 181 ? -2.794 -15.806 10.115 1.00 98.25 181 GLU A C 1
ATOM 1475 O O . GLU A 1 181 ? -1.808 -16.494 10.403 1.00 98.25 181 GLU A O 1
ATOM 1480 N N . THR A 1 182 ? -3.521 -15.192 11.054 1.00 98.25 182 THR A N 1
ATOM 1481 C CA . THR A 1 182 ? -3.234 -15.274 12.497 1.00 98.25 182 THR A CA 1
ATOM 1482 C C . THR A 1 182 ? -4.201 -16.164 13.270 1.00 98.25 182 THR A C 1
ATOM 1484 O O . THR A 1 182 ? -3.856 -16.591 14.370 1.00 98.25 182 THR A O 1
ATOM 1487 N N . GLY A 1 183 ? -5.401 -16.411 12.739 1.00 98.50 183 GLY A N 1
ATOM 1488 C CA . GLY A 1 183 ? -6.515 -17.007 13.478 1.00 98.50 183 GLY A CA 1
ATOM 1489 C C . GLY A 1 183 ? -7.201 -16.046 14.461 1.00 98.50 183 GLY A C 1
ATOM 1490 O O . GLY A 1 183 ? -8.094 -16.471 15.189 1.00 98.50 183 GLY A O 1
ATOM 1491 N N . ASP A 1 184 ? -6.807 -14.764 14.512 1.00 98.31 184 ASP A N 1
ATOM 1492 C CA . ASP A 1 184 ? -7.490 -13.749 15.329 1.00 98.31 184 ASP A CA 1
ATOM 1493 C C . ASP A 1 184 ? -8.782 -13.316 14.623 1.00 98.31 184 ASP A C 1
ATOM 1495 O O . ASP A 1 184 ? -8.772 -12.548 13.651 1.00 98.31 184 ASP A O 1
ATOM 1499 N N . GLN A 1 185 ? -9.906 -13.828 15.120 1.00 98.12 185 GLN A N 1
ATOM 1500 C CA . GLN A 1 185 ? -11.226 -13.598 14.542 1.00 98.12 185 GLN A CA 1
ATOM 1501 C C . GLN A 1 185 ? -11.676 -12.135 14.643 1.00 98.12 185 GLN A C 1
ATOM 1503 O O . GLN A 1 185 ? -12.428 -11.660 13.795 1.00 98.12 185 GLN A O 1
ATOM 1508 N N . ARG A 1 186 ? -11.118 -11.363 15.584 1.00 98.31 186 ARG A N 1
ATOM 1509 C CA . ARG A 1 186 ? -11.442 -9.941 15.754 1.00 98.31 186 ARG A CA 1
ATOM 1510 C C . ARG A 1 186 ? -11.202 -9.121 14.488 1.00 98.31 186 ARG A C 1
ATOM 1512 O O . ARG A 1 186 ? -11.919 -8.157 14.254 1.00 98.31 186 ARG A O 1
ATOM 1519 N N . PHE A 1 187 ? -10.199 -9.463 13.674 1.00 98.75 187 PHE A N 1
ATOM 1520 C CA . PHE A 1 187 ? -9.964 -8.748 12.414 1.00 98.75 187 PHE A CA 1
ATOM 1521 C C . PHE A 1 187 ? -11.101 -8.959 11.411 1.00 98.75 187 PHE A C 1
ATOM 1523 O O . PHE A 1 187 ? -11.495 -8.009 10.743 1.00 98.75 187 PHE A O 1
ATOM 1530 N N . HIS A 1 188 ? -11.632 -10.179 11.322 1.00 98.69 188 HIS A N 1
ATOM 1531 C CA . HIS A 1 188 ? -12.792 -10.476 10.491 1.00 98.69 188 HIS A CA 1
ATOM 1532 C C . HIS A 1 188 ? -14.037 -9.769 11.030 1.00 98.69 188 HIS A C 1
ATOM 1534 O O . HIS A 1 188 ? -14.745 -9.132 10.264 1.00 98.69 188 HIS A O 1
ATOM 1540 N N . ASP A 1 189 ? -14.271 -9.827 12.341 1.00 98.50 189 ASP A N 1
ATOM 1541 C CA . ASP A 1 189 ? -15.469 -9.243 12.956 1.00 98.50 189 ASP A CA 1
ATOM 1542 C C . ASP A 1 189 ? -15.507 -7.709 12.846 1.00 98.50 189 ASP A C 1
ATOM 1544 O O . ASP A 1 189 ? -16.578 -7.125 12.797 1.00 98.50 189 ASP A O 1
ATOM 1548 N N . ILE A 1 190 ? -14.347 -7.046 12.766 1.00 98.44 190 ILE A N 1
ATOM 1549 C CA . ILE A 1 190 ? -14.254 -5.606 12.463 1.00 98.44 190 ILE A CA 1
ATOM 1550 C C . ILE A 1 190 ? -14.610 -5.301 10.997 1.00 98.44 190 ILE A C 1
ATOM 1552 O O . ILE A 1 190 ? -15.020 -4.185 10.681 1.00 98.44 190 ILE A O 1
ATOM 1556 N N . ALA A 1 191 ? -14.388 -6.253 10.091 1.00 97.69 191 ALA A N 1
ATOM 1557 C CA . ALA A 1 191 ? -14.560 -6.072 8.654 1.00 97.69 191 ALA A CA 1
ATOM 1558 C C . ALA A 1 191 ? -15.976 -6.409 8.143 1.00 97.69 191 ALA A C 1
ATOM 1560 O O . ALA A 1 191 ? -16.225 -6.230 6.950 1.00 97.69 191 ALA A O 1
ATOM 1561 N N . VAL A 1 192 ? -16.874 -6.905 9.002 1.00 95.75 192 VAL A N 1
ATOM 1562 C CA . VAL A 1 192 ? -18.242 -7.348 8.660 1.00 95.75 192 VAL A CA 1
ATOM 1563 C C . VAL A 1 192 ? -19.295 -6.466 9.315 1.00 95.75 192 VAL A C 1
ATOM 1565 O O . VAL A 1 192 ? -19.086 -6.054 10.474 1.00 95.75 192 VAL A O 1
#